Protein AF-0000000073798050 (afdb_homodimer)

Sequence (320 aa):
MDNGKLSRVCRPQRISESSKVFRCVDQAVAVLQGFNEQQRQHSQFCDVVLVADDQRVPAHRALLAVSSPYFHAMFTLGMREERQEEVELVGMSYIGLNAVVDFLYSGELPLDGGNIDYVLEAAHLLQVWCVVDFCCQYLEREVSEDNYLYLQESWLCSTVMDNGKLSRVCRPQRISESSKVFRCVDQAVAVLQGFNEQQRQHSQFCDVVLVADDQRVPAHRALLAVSSPYFHAMFTLGMREERQEEVELVGMSYIGLNAVVDFLYSGELPLDGGNIDYVLEAAHLLQVWCVVDFCCQYLEREVSEDNYLYLQESWLCSTV

InterPro domains:
  IPR000210 BTB/POZ domain [PF00651] (37-140)
  IPR000210 BTB/POZ domain [PS50097] (46-113)
  IPR000210 BTB/POZ domain [SM00225] (46-143)
  IPR011333 SKP1/BTB/POZ domain superfamily [G3DSA:3.30.710.10] (24-155)
  IPR011333 SKP1/BTB/POZ domain superfamily [SSF54695] (32-141)

Foldseek 3Di:
DPPPPPPPPPPPDPPDPDDDDDDDVCVVVVVLLCQVPVDQVVVHPFQAWEDAPNDTHTHHLVLLLVQFVQSVCQQPVPDPNVRDRYHYDPPAHPLQVVQVRVCSSHVDGDDDPVRLVRVCVSCVNRVRVVSVVVSLVVCVVVCVVPDDPPCVVNVSVVPD/DPPPPPPPPPPPDPPDPDDDDDDDVCVVVVVLLCQVPVDQVVVHPFQAWEDAPNDTHTHHLVLLLVQFVQSVCQQPVPDPNVRDRYDYDPPAHPLQVVQVRVCSSHVDGDDDPVRLVRVCVSCVNRVRVVSVVVSLVVCVVVCVVPDDPVCVVNVSVVPD

Organism: Larimichthys crocea (NCBI:txid215358)

Structure (mmCIF, N/CA/C/O backbone):
data_AF-0000000073798050-model_v1
#
loop_
_entity.id
_entity.type
_entity.pdbx_description
1 polymer 'Kelch-like protein 36'
#
loop_
_atom_site.group_PDB
_atom_site.id
_atom_site.type_symbol
_atom_site.label_atom_id
_atom_site.label_alt_id
_atom_site.label_comp_id
_atom_site.label_asym_id
_atom_site.label_entity_id
_atom_site.label_seq_id
_atom_site.pdbx_PDB_ins_code
_atom_site.Cartn_x
_atom_site.Cartn_y
_atom_site.Cartn_z
_atom_site.occupancy
_atom_site.B_iso_or_equiv
_atom_site.auth_seq_id
_atom_site.auth_comp_id
_atom_site.auth_asym_id
_atom_site.auth_atom_id
_atom_site.pdbx_PDB_model_num
ATOM 1 N N . MET A 1 1 ? -13.977 20.562 33.781 1 25.28 1 MET A N 1
ATOM 2 C CA . MET A 1 1 ? -12.641 20.125 33.406 1 25.28 1 MET A CA 1
ATOM 3 C C . MET A 1 1 ? -12.164 20.859 32.156 1 25.28 1 MET A C 1
ATOM 5 O O . MET A 1 1 ? -12.836 20.844 31.109 1 25.28 1 MET A O 1
ATOM 9 N N . ASP A 1 2 ? -11.328 21.984 32.25 1 25.77 2 ASP A N 1
ATOM 10 C CA . ASP A 1 2 ? -11.016 23.094 31.375 1 25.77 2 ASP A CA 1
ATOM 11 C C . ASP A 1 2 ? -10.312 22.625 30.109 1 25.77 2 ASP A C 1
ATOM 13 O O . ASP A 1 2 ? -9.219 22.047 30.172 1 25.77 2 ASP A O 1
ATOM 17 N N . ASN A 1 3 ? -10.977 22.016 29.234 1 30.34 3 ASN A N 1
ATOM 18 C CA . ASN A 1 3 ? -10.617 21.422 27.953 1 30.34 3 ASN A CA 1
ATOM 19 C C . ASN A 1 3 ? -9.688 22.328 27.156 1 30.34 3 ASN A C 1
ATOM 21 O O . ASN A 1 3 ? -10.062 23.422 26.766 1 30.34 3 ASN A O 1
ATOM 25 N N . GLY A 1 4 ? -8.406 22.469 27.594 1 30.31 4 GLY A N 1
ATOM 26 C CA . GLY A 1 4 ? -7.305 23.344 27.219 1 30.31 4 GLY A CA 1
ATOM 27 C C . GLY A 1 4 ? -7.242 23.609 25.719 1 30.31 4 GLY A C 1
ATOM 28 O O . GLY A 1 4 ? -7.027 22.703 24.922 1 30.31 4 GLY A O 1
ATOM 29 N N . LYS A 1 5 ? -8.016 24.5 25.234 1 33.69 5 LYS A N 1
ATOM 30 C CA . LYS A 1 5 ? -7.992 25.203 23.953 1 33.69 5 LYS A CA 1
ATOM 31 C C . LYS A 1 5 ? -6.559 25.438 23.484 1 33.69 5 LYS A C 1
ATOM 33 O O . LYS A 1 5 ? -5.766 26.062 24.188 1 33.69 5 LYS A O 1
ATOM 38 N N . LEU A 1 6 ? -5.875 24.422 22.984 1 36.44 6 LEU A N 1
ATOM 39 C CA . LEU A 1 6 ? -4.594 24.672 22.328 1 36.44 6 LEU A CA 1
ATOM 40 C C . LEU A 1 6 ? -4.586 26.031 21.641 1 36.44 6 LEU A C 1
ATOM 42 O O . LEU A 1 6 ? -5.379 26.281 20.734 1 36.44 6 LEU A O 1
ATOM 46 N N . SER A 1 7 ? -4.523 27.109 22.391 1 31.92 7 SER A N 1
ATOM 47 C CA . SER A 1 7 ? -4.426 28.531 22.047 1 31.92 7 SER A CA 1
ATOM 48 C C . SER A 1 7 ? -3.732 28.734 20.703 1 31.92 7 SER A C 1
ATOM 50 O O . SER A 1 7 ? -2.871 27.938 20.312 1 31.92 7 SER A O 1
ATOM 52 N N . ARG A 1 8 ? -4.344 29.438 19.797 1 34.5 8 ARG A N 1
ATOM 53 C CA . ARG A 1 8 ? -3.945 29.953 18.484 1 34.5 8 ARG A CA 1
ATOM 54 C C . ARG A 1 8 ? -2.535 30.531 18.547 1 34.5 8 ARG A C 1
ATOM 56 O O . ARG A 1 8 ? -2.283 31.516 19.25 1 34.5 8 ARG A O 1
ATOM 63 N N . VAL A 1 9 ? -1.517 29.734 18.844 1 38.34 9 VAL A N 1
ATOM 64 C CA . VAL A 1 9 ? -0.147 30.234 18.812 1 38.34 9 VAL A CA 1
ATOM 65 C C . VAL A 1 9 ? -0.014 31.328 17.75 1 38.34 9 VAL A C 1
ATOM 67 O O . VAL A 1 9 ? -0.5 31.156 16.625 1 38.34 9 VAL A O 1
ATOM 70 N N . CYS A 1 10 ? -0.053 32.469 18.203 1 34.72 10 CYS A N 1
ATOM 71 C CA . CYS A 1 10 ? 0.195 33.688 17.453 1 34.72 10 CYS A CA 1
ATOM 72 C C . CYS A 1 10 ? 1.297 33.5 16.406 1 34.72 10 CYS A C 1
ATOM 74 O O . CYS A 1 10 ? 2.371 33 16.734 1 34.72 10 CYS A O 1
ATOM 76 N N . ARG A 1 11 ? 1.015 33.188 15.109 1 37.91 11 ARG A N 1
ATOM 77 C CA . ARG A 1 11 ? 1.877 33.062 13.938 1 37.91 11 ARG A CA 1
ATOM 78 C C . ARG A 1 11 ? 3 34.094 13.977 1 37.91 11 ARG A C 1
ATOM 80 O O . ARG A 1 11 ? 2.744 35.312 14.047 1 37.91 11 ARG A O 1
ATOM 87 N N . PRO A 1 12 ? 4.043 33.875 14.742 1 41.47 12 PRO A N 1
ATOM 88 C CA . PRO A 1 12 ? 5.02 34.938 14.523 1 41.47 12 PRO A CA 1
ATOM 89 C C . PRO A 1 12 ? 5.078 35.375 13.07 1 41.47 12 PRO A C 1
ATOM 91 O O . PRO A 1 12 ? 4.672 34.656 12.172 1 41.47 12 PRO A O 1
ATOM 94 N N . GLN A 1 13 ? 5.52 36.656 12.867 1 44.34 13 GLN A N 1
ATOM 95 C CA . GLN A 1 13 ? 5.562 37.375 11.586 1 44.34 13 GLN A CA 1
ATOM 96 C C . GLN A 1 13 ? 6.117 36.469 10.484 1 44.34 13 GLN A C 1
ATOM 98 O O . GLN A 1 13 ? 5.496 36.312 9.43 1 44.34 13 GLN A O 1
ATOM 103 N N . ARG A 1 14 ? 7.555 36.562 9.961 1 47.72 14 ARG A N 1
ATOM 104 C CA . ARG A 1 14 ? 8.055 36.281 8.609 1 47.72 14 ARG A CA 1
ATOM 105 C C . ARG A 1 14 ? 8.609 34.875 8.484 1 47.72 14 ARG A C 1
ATOM 107 O O . ARG A 1 14 ? 9.781 34.656 8.773 1 47.72 14 ARG A O 1
ATOM 114 N N . ILE A 1 15 ? 8.102 33.781 9.086 1 53.5 15 ILE A N 1
ATOM 115 C CA . ILE A 1 15 ? 8.703 32.531 8.703 1 53.5 15 ILE A CA 1
ATOM 116 C C . ILE A 1 15 ? 8.984 32.5 7.203 1 53.5 15 ILE A C 1
ATOM 118 O O . ILE A 1 15 ? 8.133 32.906 6.402 1 53.5 15 ILE A O 1
ATOM 122 N N . SER A 1 16 ? 10.258 32.438 6.914 1 55.41 16 SER A N 1
ATOM 123 C CA . SER A 1 16 ? 10.703 32.5 5.527 1 55.41 16 SER A CA 1
ATOM 124 C C . SER A 1 16 ? 9.82 31.625 4.637 1 55.41 16 SER A C 1
ATOM 126 O O . SER A 1 16 ? 9.25 30.625 5.09 1 55.41 16 SER A O 1
ATOM 128 N N . GLU A 1 17 ? 9.164 32.188 3.633 1 63.69 17 GLU A N 1
ATOM 129 C CA . GLU A 1 17 ? 8.359 31.641 2.549 1 63.69 17 GLU A CA 1
ATOM 130 C C . GLU A 1 17 ? 9.109 30.547 1.812 1 63.69 17 GLU A C 1
ATOM 132 O O . GLU A 1 17 ? 8.68 30.094 0.746 1 63.69 17 GLU A O 1
ATOM 137 N N . SER A 1 18 ? 10.289 30.016 2.506 1 81.94 18 SER A N 1
ATOM 138 C CA . SER A 1 18 ? 11.016 29 1.759 1 81.94 18 SER A CA 1
ATOM 139 C C . SER A 1 18 ? 10.281 27.656 1.805 1 81.94 18 SER A C 1
ATOM 141 O O . SER A 1 18 ? 9.672 27.312 2.818 1 81.94 18 SER A O 1
ATOM 143 N N . SER A 1 19 ? 10.195 27.016 0.721 1 88.31 19 SER A N 1
ATOM 144 C CA . SER A 1 19 ? 9.539 25.719 0.561 1 88.31 19 SER A CA 1
ATOM 145 C C . SER A 1 19 ? 10.562 24.578 0.546 1 88.31 19 SER A C 1
ATOM 147 O O . SER A 1 19 ? 11.633 24.719 -0.05 1 88.31 19 SER A O 1
ATOM 149 N N . LYS A 1 20 ? 10.258 23.547 1.404 1 92.69 20 LYS A N 1
ATOM 150 C CA . LYS A 1 20 ? 11.094 22.344 1.451 1 92.69 20 LYS A CA 1
ATOM 151 C C . LYS A 1 20 ? 10.25 21.078 1.351 1 92.69 20 LYS A C 1
ATOM 153 O O . LYS A 1 20 ? 9.125 21.047 1.853 1 92.69 20 LYS A O 1
ATOM 158 N N . VAL A 1 21 ? 10.828 20.109 0.683 1 95.88 21 VAL A N 1
ATOM 159 C CA . VAL A 1 21 ? 10.172 18.797 0.604 1 95.88 21 VAL A CA 1
ATOM 160 C C . VAL A 1 21 ? 10.945 17.781 1.441 1 95.88 21 VAL A C 1
ATOM 162 O O . VAL A 1 21 ? 12.148 17.594 1.252 1 95.88 21 VAL A O 1
ATOM 165 N N . PHE A 1 22 ? 10.25 17.188 2.387 1 94.38 22 PHE A N 1
ATOM 166 C CA . PHE A 1 22 ? 10.812 16.141 3.223 1 94.38 22 PHE A CA 1
ATOM 167 C C . PHE A 1 22 ? 10.336 14.766 2.754 1 94.38 22 PHE A C 1
ATOM 169 O O . PHE A 1 22 ? 9.25 14.641 2.195 1 94.38 22 PHE A O 1
ATOM 176 N N . ARG A 1 23 ? 11.234 13.789 2.922 1 94.81 23 ARG A N 1
ATOM 177 C CA . ARG A 1 23 ? 10.906 12.438 2.463 1 94.81 23 ARG A CA 1
ATOM 178 C C . ARG A 1 23 ? 11.109 11.414 3.574 1 94.81 23 ARG A C 1
ATOM 180 O O . ARG A 1 23 ? 12.117 11.453 4.281 1 94.81 23 ARG A O 1
ATOM 187 N N . CYS A 1 24 ? 10.18 10.633 3.709 1 92.31 24 CYS A N 1
ATOM 188 C CA . CYS A 1 24 ? 10.32 9.438 4.539 1 92.31 24 CYS A CA 1
ATOM 189 C C . CYS A 1 24 ? 10.617 8.219 3.684 1 92.31 24 CYS A C 1
ATOM 191 O O . CYS A 1 24 ? 9.711 7.605 3.119 1 92.31 24 CYS A O 1
ATOM 193 N N . VAL A 1 25 ? 11.836 7.789 3.549 1 88.81 25 VAL A N 1
ATOM 194 C CA . VAL A 1 25 ? 12.359 6.855 2.559 1 88.81 25 VAL A CA 1
ATOM 195 C C . VAL A 1 25 ? 11.719 5.484 2.752 1 88.81 25 VAL A C 1
ATOM 197 O O . VAL A 1 25 ? 11.492 4.754 1.782 1 88.81 25 VAL A O 1
ATOM 200 N N . ASP A 1 26 ? 11.367 5.148 3.938 1 93.06 26 ASP A N 1
ATOM 201 C CA . ASP A 1 26 ? 10.883 3.795 4.195 1 93.06 26 ASP A CA 1
ATOM 202 C C . ASP A 1 26 ? 9.359 3.752 4.223 1 93.06 26 ASP A C 1
ATOM 204 O O . ASP A 1 26 ? 8.766 2.73 4.578 1 93.06 26 ASP A O 1
ATOM 208 N N . GLN A 1 27 ? 8.75 4.781 3.77 1 95.12 27 GLN A N 1
ATOM 209 C CA . GLN A 1 27 ? 7.297 4.871 3.875 1 95.12 27 GLN A CA 1
ATOM 210 C C . GLN A 1 27 ? 6.617 3.77 3.066 1 95.12 27 GLN A C 1
ATOM 212 O O . GLN A 1 27 ? 5.75 3.061 3.58 1 95.12 27 GLN A O 1
ATOM 217 N N . ALA A 1 28 ? 7.023 3.629 1.819 1 96.81 28 ALA A N 1
ATOM 218 C CA . ALA A 1 28 ? 6.391 2.648 0.941 1 96.81 28 ALA A CA 1
ATOM 219 C C . ALA A 1 28 ? 6.562 1.233 1.481 1 96.81 28 ALA A C 1
ATOM 221 O O . ALA A 1 28 ? 5.609 0.45 1.508 1 96.81 28 ALA A O 1
ATOM 222 N N . VAL A 1 29 ? 7.715 0.967 1.873 1 96.69 29 VAL A N 1
ATOM 223 C CA . VAL A 1 29 ? 8.023 -0.358 2.402 1 96.69 29 VAL A CA 1
ATOM 224 C C . VAL A 1 29 ? 7.199 -0.612 3.666 1 96.69 29 VAL A C 1
ATOM 226 O O . VAL A 1 29 ? 6.633 -1.694 3.838 1 96.69 29 VAL A O 1
ATOM 229 N N . ALA A 1 30 ? 7.176 0.391 4.531 1 96.44 30 ALA A N 1
ATOM 230 C CA . ALA A 1 30 ? 6.422 0.261 5.773 1 96.44 30 ALA A CA 1
ATOM 231 C C . ALA A 1 30 ? 4.945 0.004 5.5 1 96.44 30 ALA A C 1
ATOM 233 O O . ALA A 1 30 ? 4.316 -0.817 6.168 1 96.44 30 ALA A O 1
ATOM 234 N N . VAL A 1 31 ? 4.445 0.686 4.57 1 97.56 31 VAL A N 1
ATOM 235 C CA . VAL A 1 31 ? 3.033 0.54 4.227 1 97.56 31 VAL A CA 1
ATOM 236 C C . VAL A 1 31 ? 2.773 -0.869 3.697 1 97.56 31 VAL A C 1
ATOM 238 O O . VAL A 1 31 ? 1.85 -1.549 4.152 1 97.56 31 VAL A O 1
ATOM 241 N N . LEU A 1 32 ? 3.561 -1.294 2.789 1 98.06 32 LEU A N 1
ATOM 242 C CA . LEU A 1 32 ? 3.377 -2.619 2.209 1 98.06 32 LEU A CA 1
ATOM 243 C C . LEU A 1 32 ? 3.502 -3.701 3.275 1 98.06 32 LEU A C 1
ATOM 245 O O . LEU A 1 32 ? 2.693 -4.633 3.318 1 98.06 32 LEU A O 1
ATOM 249 N N . GLN A 1 33 ? 4.465 -3.561 4.086 1 97.19 33 GLN A N 1
ATOM 250 C CA . GLN A 1 33 ? 4.652 -4.504 5.184 1 97.19 33 GLN A CA 1
ATOM 251 C C . GLN A 1 33 ? 3.438 -4.527 6.105 1 97.19 33 GLN A C 1
ATOM 253 O O . GLN 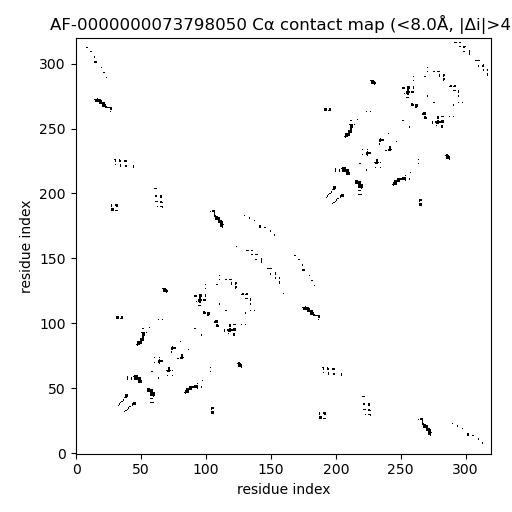A 1 33 ? 3.047 -5.59 6.598 1 97.19 33 GLN A O 1
ATOM 258 N N . GLY A 1 34 ? 2.932 -3.428 6.34 1 97.5 34 GLY A N 1
ATOM 259 C CA . GLY A 1 34 ? 1.73 -3.35 7.156 1 97.5 34 GLY A CA 1
ATOM 260 C C . GLY A 1 34 ? 0.543 -4.066 6.539 1 97.5 34 GLY A C 1
ATOM 261 O O . GLY A 1 34 ? -0.177 -4.789 7.23 1 97.5 34 GLY A O 1
ATOM 262 N N . PHE A 1 35 ? 0.342 -3.834 5.309 1 98 35 PHE A N 1
ATOM 263 C CA . PHE A 1 35 ? -0.738 -4.523 4.613 1 98 35 PHE A CA 1
ATOM 264 C C . PHE A 1 35 ? -0.622 -6.031 4.797 1 98 35 PHE A C 1
ATOM 266 O O . PHE A 1 35 ? -1.627 -6.719 5 1 98 35 PHE A O 1
ATOM 273 N N . ASN A 1 36 ? 0.562 -6.496 4.734 1 97.69 36 ASN A N 1
ATOM 274 C CA . ASN A 1 36 ? 0.79 -7.938 4.805 1 97.69 36 ASN A CA 1
ATOM 275 C C . ASN A 1 36 ? 0.723 -8.445 6.238 1 97.69 36 ASN A C 1
ATOM 277 O O . ASN A 1 36 ? -0.136 -9.266 6.57 1 97.69 36 ASN A O 1
ATOM 281 N N . GLU A 1 37 ? 1.505 -7.918 7.078 1 96.69 37 GLU A N 1
ATOM 282 C CA . GLU A 1 37 ? 1.721 -8.453 8.422 1 96.69 37 GLU A CA 1
ATOM 283 C C . GLU A 1 37 ? 0.604 -8.031 9.367 1 96.69 37 GLU A C 1
ATOM 285 O O . GLU A 1 37 ? 0.142 -8.828 10.188 1 96.69 37 GLU A O 1
ATOM 290 N N . GLN A 1 38 ? 0.157 -6.875 9.227 1 93.75 38 GLN A N 1
ATOM 291 C CA . GLN A 1 38 ? -0.802 -6.344 10.188 1 93.75 38 GLN A CA 1
ATOM 292 C C . GLN A 1 38 ? -2.236 -6.605 9.742 1 93.75 38 GLN A C 1
ATOM 294 O O . GLN A 1 38 ? -3.141 -6.727 10.57 1 93.75 38 GLN A O 1
ATOM 299 N N . GLN A 1 39 ? -2.4 -6.727 8.484 1 94.94 39 GLN A N 1
ATOM 300 C CA . GLN A 1 39 ? -3.783 -6.809 8.023 1 94.94 39 GLN A CA 1
ATOM 301 C C . GLN A 1 39 ? -4.062 -8.148 7.355 1 94.94 39 GLN A C 1
ATOM 303 O O . GLN A 1 39 ? -4.773 -8.992 7.914 1 94.94 39 GLN A O 1
ATOM 308 N N . ARG A 1 40 ? -3.363 -8.492 6.297 1 96.75 40 ARG A N 1
ATOM 309 C CA . ARG A 1 40 ? -3.691 -9.68 5.512 1 96.75 40 ARG A CA 1
ATOM 310 C C . ARG A 1 40 ? -3.562 -10.945 6.352 1 96.75 40 ARG A C 1
ATOM 312 O O . ARG A 1 40 ? -4.441 -11.805 6.32 1 96.75 40 ARG A O 1
ATOM 319 N N . GLN A 1 41 ? -2.506 -11.039 7.082 1 93.81 41 GLN A N 1
ATOM 320 C CA . GLN A 1 41 ? -2.252 -12.234 7.887 1 93.81 41 GLN A CA 1
ATOM 321 C C . GLN A 1 41 ? -3.32 -12.406 8.961 1 93.81 41 GLN A C 1
ATOM 323 O O . GLN A 1 41 ? -3.496 -13.5 9.5 1 93.81 41 GLN A O 1
ATOM 328 N N . HIS A 1 42 ? -4.062 -11.32 9.258 1 92.19 42 HIS A N 1
ATOM 329 C CA . HIS A 1 42 ? -5.117 -11.367 10.266 1 92.19 42 HIS A CA 1
ATOM 330 C C . HIS A 1 42 ? -6.488 -11.133 9.648 1 92.19 42 HIS A C 1
ATOM 332 O O . HIS A 1 42 ? -7.465 -10.898 10.359 1 92.19 42 HIS A O 1
ATOM 338 N N . SER A 1 43 ? -6.52 -11.156 8.375 1 90.19 43 SER A N 1
ATOM 339 C CA . SER A 1 43 ? -7.734 -10.969 7.59 1 90.19 43 SER A CA 1
ATOM 340 C C . SER A 1 43 ? -8.438 -9.664 7.969 1 90.19 43 SER A C 1
ATOM 342 O O . SER A 1 43 ? -9.664 -9.594 7.977 1 90.19 43 SER A O 1
ATOM 344 N N . GLN A 1 44 ? -7.641 -8.727 8.359 1 91.25 44 GLN A N 1
ATOM 345 C CA . GLN A 1 44 ? -8.203 -7.422 8.672 1 91.25 44 GLN A CA 1
ATOM 346 C C . GLN A 1 44 ? -8.297 -6.547 7.426 1 91.25 44 GLN A C 1
ATOM 348 O O . GLN A 1 44 ? -7.367 -6.504 6.621 1 91.25 44 GLN A O 1
ATOM 353 N N . PHE A 1 45 ? -9.398 -5.973 7.176 1 92.75 45 PHE A N 1
ATOM 354 C CA . PHE A 1 45 ? -9.688 -5.047 6.086 1 92.75 45 PHE A CA 1
ATOM 355 C C . PHE A 1 45 ? -9.68 -5.77 4.742 1 92.75 45 PHE A C 1
ATOM 357 O O . PHE A 1 45 ? -9.789 -5.141 3.691 1 92.75 45 PHE A O 1
ATOM 364 N N . CYS A 1 46 ? -9.406 -7.062 4.734 1 95 46 CYS A N 1
ATOM 365 C CA . CYS A 1 46 ? -9.508 -7.801 3.48 1 95 46 CYS A CA 1
ATOM 366 C C . CYS A 1 46 ? -10.93 -7.785 2.951 1 95 46 CYS A C 1
ATOM 368 O O . CYS A 1 46 ? -11.883 -8.023 3.701 1 95 46 CYS A O 1
ATOM 370 N N . ASP A 1 47 ? -11.062 -7.551 1.696 1 94.5 47 ASP A N 1
ATOM 371 C CA . ASP A 1 47 ? -12.406 -7.414 1.141 1 94.5 47 ASP A CA 1
ATOM 372 C C . ASP A 1 47 ? -12.625 -8.398 -0.006 1 94.5 47 ASP A C 1
ATOM 374 O O . ASP A 1 47 ? -13.633 -8.312 -0.715 1 94.5 47 ASP A O 1
ATOM 378 N N . VAL A 1 48 ? -11.75 -9.305 -0.191 1 95.94 48 VAL A N 1
ATOM 379 C CA . VAL A 1 48 ? -11.922 -10.359 -1.185 1 95.94 48 VAL A CA 1
ATOM 380 C C . VAL A 1 48 ? -11.188 -11.625 -0.735 1 95.94 48 VAL A C 1
ATOM 382 O O . VAL A 1 48 ? -10.172 -11.539 -0.036 1 95.94 48 VAL A O 1
ATOM 385 N N . VAL A 1 49 ? -11.719 -12.68 -1.094 1 97.31 49 VAL A N 1
ATOM 386 C CA . VAL A 1 49 ? -11.078 -13.977 -0.905 1 97.31 49 VAL A CA 1
ATOM 387 C C . VAL A 1 49 ? -10.922 -14.68 -2.252 1 97.31 49 VAL A C 1
ATOM 389 O O . VAL A 1 49 ? -11.914 -14.922 -2.947 1 97.31 49 VAL A O 1
ATOM 392 N N . LEU A 1 50 ? -9.727 -14.961 -2.635 1 97.31 50 LEU A N 1
ATOM 393 C CA . LEU A 1 50 ? -9.469 -15.734 -3.842 1 97.31 50 LEU A CA 1
ATOM 394 C C . LEU A 1 50 ? -9.461 -17.234 -3.535 1 97.31 50 LEU A C 1
ATOM 396 O O . LEU A 1 50 ? -8.906 -17.656 -2.518 1 97.31 50 LEU A O 1
ATOM 400 N N . VAL A 1 51 ? -10.086 -17.953 -4.395 1 97.75 51 VAL A N 1
ATOM 401 C CA . VAL A 1 51 ? -10.188 -19.391 -4.152 1 97.75 51 VAL A CA 1
ATOM 402 C C . VAL A 1 51 ? -9.523 -20.156 -5.293 1 97.75 51 VAL A C 1
ATOM 404 O O . VAL A 1 51 ? -9.82 -19.906 -6.465 1 97.75 51 VAL A O 1
ATOM 407 N N . ALA A 1 52 ? -8.594 -20.984 -4.973 1 97 52 ALA A N 1
ATOM 408 C CA . ALA A 1 52 ? -7.93 -21.906 -5.898 1 97 52 ALA A CA 1
ATOM 409 C C . ALA A 1 52 ? -7.688 -23.266 -5.246 1 97 52 ALA A C 1
ATOM 411 O O . ALA A 1 52 ? -7.227 -23.344 -4.105 1 97 52 ALA A O 1
ATOM 412 N N . ASP A 1 53 ? -7.941 -24.375 -5.914 1 96.06 53 ASP A N 1
ATOM 413 C CA . ASP A 1 53 ? -7.781 -25.734 -5.379 1 96.06 53 ASP A CA 1
ATOM 414 C C . ASP A 1 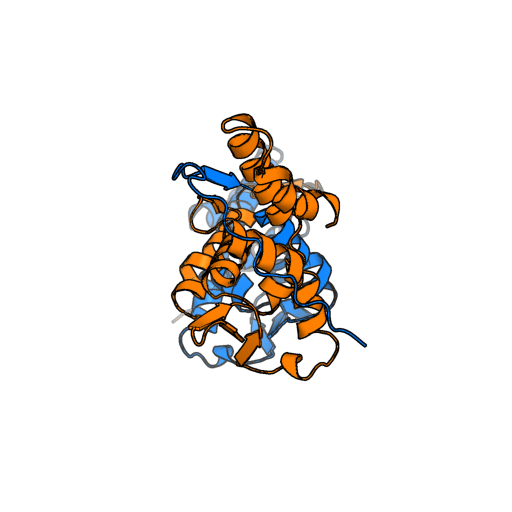53 ? -8.477 -25.875 -4.027 1 96.06 53 ASP A C 1
ATOM 416 O O . ASP A 1 53 ? -7.879 -26.359 -3.064 1 96.06 53 ASP A O 1
ATOM 420 N N . ASP A 1 54 ? -9.695 -25.25 -3.867 1 94.88 54 ASP A N 1
ATOM 421 C CA . ASP A 1 54 ? -10.531 -25.312 -2.672 1 94.88 54 ASP A CA 1
ATOM 422 C C . ASP A 1 54 ? -9.836 -24.656 -1.479 1 94.88 54 ASP A C 1
ATOM 424 O O . ASP A 1 54 ? -10.164 -24.953 -0.327 1 94.88 54 ASP A O 1
ATOM 428 N N . GLN A 1 55 ? -8.828 -23.891 -1.782 1 97.12 55 GLN A N 1
ATOM 429 C CA . GLN A 1 55 ? -8.148 -23.125 -0.733 1 97.12 55 GLN A CA 1
ATOM 430 C C . GLN A 1 55 ? -8.414 -21.641 -0.873 1 97.12 55 GLN A C 1
ATOM 432 O O . GLN A 1 55 ? -8.594 -21.141 -1.983 1 97.12 55 GLN A O 1
ATOM 437 N N . ARG A 1 56 ? -8.391 -21 0.326 1 96.62 56 ARG A N 1
ATOM 438 C CA . ARG A 1 56 ? -8.797 -19.594 0.389 1 96.62 56 ARG A CA 1
ATOM 439 C C . ARG A 1 56 ? -7.609 -18.688 0.661 1 96.62 56 ARG A C 1
ATOM 441 O O . ARG A 1 56 ? -6.777 -18.984 1.523 1 96.62 56 ARG A O 1
ATOM 448 N N . VAL A 1 57 ? -7.539 -17.594 -0.132 1 97.44 57 VAL A N 1
ATOM 449 C CA . VAL A 1 57 ? -6.469 -16.609 -0.008 1 97.44 57 VAL A CA 1
ATOM 450 C C . VAL A 1 57 ? -7.07 -15.219 0.171 1 97.44 57 VAL A C 1
ATOM 452 O O . VAL A 1 57 ? -7.438 -14.562 -0.807 1 97.44 57 VAL A O 1
ATOM 455 N N . PRO A 1 58 ? -7.133 -14.773 1.425 1 97.56 58 PRO A N 1
ATOM 456 C CA . PRO A 1 58 ? -7.641 -13.414 1.649 1 97.56 58 PRO A CA 1
ATOM 457 C C . PRO A 1 58 ? -6.703 -12.336 1.109 1 97.56 58 PRO A C 1
ATOM 459 O O . PRO A 1 58 ? -5.48 -12.5 1.141 1 97.56 58 PRO A O 1
ATOM 462 N N . ALA A 1 59 ? -7.309 -11.266 0.614 1 97.94 59 ALA A N 1
ATOM 463 C CA . ALA A 1 59 ? -6.504 -10.188 0.045 1 97.94 59 ALA A CA 1
ATOM 464 C C . ALA A 1 59 ? -7.285 -8.875 0.018 1 97.94 59 ALA A C 1
ATOM 466 O O . ALA A 1 59 ? -8.453 -8.836 0.412 1 97.94 59 ALA A O 1
ATOM 467 N N . HIS A 1 60 ? -6.652 -7.801 -0.277 1 97.5 60 HIS A N 1
ATOM 468 C CA . HIS A 1 60 ? -7.258 -6.492 -0.511 1 97.5 60 HIS A CA 1
ATOM 469 C C . HIS A 1 60 ? -7.461 -6.238 -2 1 97.5 60 HIS A C 1
ATOM 471 O O . HIS A 1 60 ? -6.5 -6.27 -2.775 1 97.5 60 HIS A O 1
ATOM 477 N N . ARG A 1 61 ? -8.664 -5.949 -2.424 1 96.12 61 ARG A N 1
ATOM 478 C CA . ARG A 1 61 ? -8.961 -5.695 -3.832 1 96.12 61 ARG A CA 1
ATOM 479 C C . ARG A 1 61 ? -8.094 -4.562 -4.375 1 96.12 61 ARG A C 1
ATOM 481 O O . ARG A 1 61 ? -7.543 -4.668 -5.473 1 96.12 61 ARG A O 1
ATOM 488 N N . ALA A 1 62 ? -8.008 -3.48 -3.592 1 96.88 62 ALA A N 1
ATOM 489 C CA . ALA A 1 62 ? -7.262 -2.301 -4.023 1 96.88 62 ALA A CA 1
ATOM 490 C C . ALA A 1 62 ? -5.797 -2.645 -4.297 1 96.88 62 ALA A C 1
ATOM 492 O O . ALA A 1 62 ? -5.242 -2.248 -5.32 1 96.88 62 ALA A O 1
ATOM 493 N N . LEU A 1 63 ? -5.152 -3.371 -3.371 1 98.06 63 LEU A N 1
ATOM 494 C CA . LEU A 1 63 ? -3.75 -3.742 -3.533 1 98.06 63 LEU A CA 1
ATOM 495 C C . LEU A 1 63 ? -3.566 -4.66 -4.738 1 98.06 63 LEU A C 1
ATOM 497 O O . LEU A 1 63 ? -2.648 -4.465 -5.539 1 98.06 63 LEU A O 1
ATOM 501 N N . LEU A 1 64 ? -4.457 -5.633 -4.891 1 97.56 64 LEU A N 1
ATOM 502 C CA . LEU A 1 64 ? -4.395 -6.539 -6.035 1 97.56 64 LEU A CA 1
ATOM 503 C C . LEU A 1 64 ? -4.555 -5.773 -7.344 1 97.56 64 LEU A C 1
ATOM 505 O O . LEU A 1 64 ? -3.801 -5.996 -8.297 1 97.56 64 LEU A O 1
ATOM 509 N N . ALA A 1 65 ? -5.516 -4.844 -7.379 1 96.44 65 ALA A N 1
ATOM 510 C CA . ALA A 1 65 ? -5.836 -4.09 -8.586 1 96.44 65 ALA A CA 1
ATOM 511 C C . ALA A 1 65 ? -4.668 -3.201 -9.008 1 96.44 65 ALA A C 1
ATOM 513 O O . ALA A 1 65 ? -4.418 -3.014 -10.195 1 96.44 65 ALA A O 1
ATOM 514 N N . VAL A 1 66 ? -3.924 -2.684 -8.07 1 96.69 66 VAL A N 1
ATOM 515 C CA . VAL A 1 66 ? -2.795 -1.815 -8.383 1 96.69 66 VAL A CA 1
ATOM 516 C C . VAL A 1 66 ? -1.622 -2.654 -8.883 1 96.69 66 VAL A C 1
ATOM 518 O O . VAL A 1 66 ? -0.839 -2.201 -9.727 1 96.69 66 VAL A O 1
ATOM 521 N N . SER A 1 67 ? -1.542 -3.848 -8.461 1 96.88 67 SER A N 1
ATOM 522 C CA . SER A 1 67 ? -0.323 -4.633 -8.633 1 96.88 67 SER A CA 1
ATOM 523 C C . SER A 1 67 ? -0.44 -5.582 -9.82 1 96.88 67 SER A C 1
ATOM 525 O O . SER A 1 67 ? 0.564 -6.117 -10.289 1 96.88 67 SER A O 1
ATOM 527 N N . SER A 1 68 ? -1.618 -5.82 -10.336 1 96.62 68 SER A N 1
ATOM 528 C CA . SER A 1 68 ? -1.878 -6.781 -11.406 1 96.62 68 SER A CA 1
ATOM 529 C C . SER A 1 68 ? -2.955 -6.27 -12.359 1 96.62 68 SER A C 1
ATOM 531 O O . SER A 1 68 ? -4.105 -6.074 -11.953 1 96.62 68 SER A O 1
ATOM 533 N N . PRO A 1 69 ? -2.652 -6.098 -13.641 1 94.75 69 PRO A N 1
ATOM 534 C CA . PRO A 1 69 ? -3.674 -5.715 -14.625 1 94.75 69 PRO A CA 1
ATOM 535 C C . PRO A 1 69 ? -4.844 -6.695 -14.664 1 94.75 69 PRO A C 1
ATOM 537 O O . PRO A 1 69 ? -5.984 -6.289 -14.906 1 94.75 69 PRO A O 1
ATOM 540 N N . TYR A 1 70 ? -4.559 -7.934 -14.477 1 94.44 70 TYR A N 1
ATOM 541 C CA . TYR A 1 70 ? -5.609 -8.945 -14.422 1 94.44 70 TYR A CA 1
ATOM 542 C C . TYR A 1 70 ? -6.609 -8.641 -13.312 1 94.44 70 TYR A C 1
ATOM 544 O O . TYR A 1 70 ? -7.812 -8.547 -13.57 1 94.44 70 TYR A O 1
ATOM 552 N N . PHE A 1 71 ? -6.148 -8.414 -12.141 1 95.62 71 PHE A N 1
ATOM 553 C CA . PHE A 1 71 ? -7.02 -8.117 -11.016 1 95.62 71 PHE A CA 1
ATOM 554 C C . PHE A 1 71 ? -7.668 -6.746 -11.172 1 95.62 71 PHE A C 1
ATOM 556 O O . PHE A 1 71 ? -8.812 -6.543 -10.758 1 95.62 71 PHE A O 1
ATOM 563 N N . HIS A 1 72 ? -6.902 -5.828 -11.75 1 95.25 72 HIS A N 1
ATOM 564 C CA . HIS A 1 72 ? -7.492 -4.523 -12.016 1 95.25 72 HIS A CA 1
ATOM 565 C C . HIS A 1 72 ? -8.742 -4.648 -12.875 1 95.25 72 HIS A C 1
ATOM 567 O O . HIS A 1 72 ? -9.789 -4.086 -12.547 1 95.25 72 HIS A O 1
ATOM 573 N N . ALA A 1 73 ? -8.625 -5.355 -13.945 1 92.69 73 ALA A N 1
ATOM 574 C CA . ALA A 1 73 ? -9.758 -5.574 -14.844 1 92.69 73 ALA A CA 1
ATOM 575 C C . ALA A 1 73 ? -10.875 -6.328 -14.125 1 92.69 73 ALA A C 1
ATOM 577 O O . ALA A 1 73 ? -12.055 -5.969 -14.258 1 92.69 73 ALA A O 1
ATOM 578 N N . MET A 1 74 ? -10.555 -7.242 -13.398 1 91.81 74 MET A N 1
ATOM 579 C CA . MET A 1 74 ? -11.516 -8.102 -12.703 1 91.81 74 MET A CA 1
ATOM 580 C C . MET A 1 74 ? -12.367 -7.285 -11.734 1 91.81 74 MET A C 1
ATOM 582 O O . MET A 1 74 ? -13.57 -7.52 -11.609 1 91.81 74 MET A O 1
ATOM 586 N N . PHE A 1 75 ? -11.758 -6.305 -11.078 1 93.12 75 PHE A N 1
ATOM 587 C CA . PHE A 1 75 ? -12.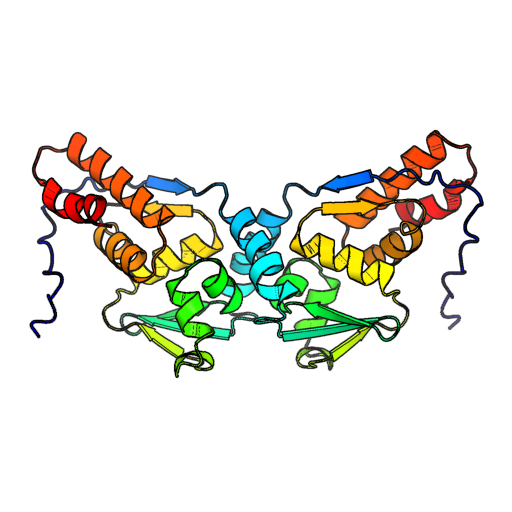445 -5.633 -9.977 1 93.12 75 PHE A CA 1
ATOM 588 C C . PHE A 1 75 ? -13.008 -4.293 -10.438 1 93.12 75 PHE A C 1
ATOM 590 O O . PHE A 1 75 ? -13.68 -3.605 -9.664 1 93.12 75 PHE A O 1
ATOM 597 N N . THR A 1 76 ? -12.734 -3.803 -11.586 1 88.75 76 THR A N 1
ATOM 598 C CA . THR A 1 76 ? -13.227 -2.496 -12.016 1 88.75 76 THR A CA 1
ATOM 599 C C . THR A 1 76 ? -14.219 -2.641 -13.164 1 88.75 76 THR A C 1
ATOM 601 O O . THR A 1 76 ? -15.055 -1.763 -13.383 1 88.75 76 THR A O 1
ATOM 604 N N . LEU A 1 77 ? -14.164 -3.492 -14.109 1 79.31 77 LEU A N 1
ATOM 605 C CA . LEU A 1 77 ? -14.93 -3.584 -15.344 1 79.31 77 LEU A CA 1
ATOM 606 C C . LEU A 1 77 ? -16.344 -4.09 -15.086 1 79.31 77 LEU A C 1
ATOM 608 O O . LEU A 1 77 ? -17.062 -4.438 -16.016 1 79.31 77 LEU A O 1
ATOM 612 N N . GLY A 1 78 ? -16.859 -3.846 -13.938 1 70.88 78 GLY A N 1
ATOM 613 C CA . GLY A 1 78 ? -18.266 -4.184 -13.711 1 70.88 78 GLY A CA 1
ATOM 614 C C . GLY A 1 78 ? -18.547 -5.664 -13.883 1 70.88 78 GLY A C 1
ATOM 615 O O . GLY A 1 78 ? -19.688 -6.043 -14.195 1 70.88 78 GLY A O 1
ATOM 616 N N . MET A 1 79 ? -17.672 -6.383 -13.727 1 68.94 79 MET A N 1
ATOM 617 C CA . MET A 1 79 ? -17.844 -7.828 -13.852 1 68.94 79 MET A CA 1
ATOM 618 C C . MET A 1 79 ? -18.453 -8.406 -12.578 1 68.94 79 MET A C 1
ATOM 620 O O . MET A 1 79 ? -18.531 -7.727 -11.555 1 68.94 79 MET A O 1
ATOM 624 N N . ARG A 1 80 ? -19.016 -9.617 -12.75 1 67.12 80 ARG A N 1
ATOM 625 C CA . ARG A 1 80 ? -19.641 -10.32 -11.641 1 67.12 80 ARG A CA 1
ATOM 626 C C . ARG A 1 80 ? -18.75 -10.305 -10.406 1 67.12 80 ARG A C 1
ATOM 628 O O . ARG A 1 80 ? -19.234 -10.188 -9.281 1 67.12 80 ARG A O 1
ATOM 635 N N . GLU A 1 81 ? -17.391 -10.242 -10.695 1 72.44 81 GLU A N 1
ATOM 636 C CA . GLU A 1 81 ? -16.422 -10.461 -9.625 1 72.44 81 GLU A CA 1
ATOM 637 C C . GLU A 1 81 ? -16.141 -9.164 -8.859 1 72.44 81 GLU A C 1
ATOM 639 O O . GLU A 1 81 ? -15.57 -9.195 -7.773 1 72.44 81 GLU A O 1
ATOM 644 N N . GLU A 1 82 ? -16.734 -8.117 -9.336 1 71.75 82 GLU A N 1
ATOM 645 C CA . GLU A 1 82 ? -16.406 -6.805 -8.789 1 71.75 82 GLU A CA 1
ATOM 646 C C . GLU A 1 82 ? -16.781 -6.707 -7.316 1 71.75 82 GLU A C 1
ATOM 648 O O . GLU A 1 82 ? -16.031 -6.145 -6.512 1 71.75 82 GLU A O 1
ATOM 653 N N . ARG A 1 83 ? -17.828 -7.398 -7.012 1 79.81 83 ARG A N 1
ATOM 654 C CA . ARG A 1 83 ? -18.281 -7.207 -5.637 1 79.81 83 ARG A CA 1
ATOM 655 C C . ARG A 1 83 ? -18.406 -8.547 -4.91 1 79.81 83 ARG A C 1
ATOM 657 O O . ARG A 1 83 ? -18.859 -8.594 -3.764 1 79.81 83 ARG A O 1
ATOM 664 N N . GLN A 1 84 ? -17.938 -9.508 -5.602 1 86.5 84 GLN A N 1
ATOM 665 C CA . GLN A 1 84 ? -18.047 -10.828 -4.988 1 86.5 84 GLN A CA 1
ATOM 666 C C . GLN A 1 84 ? -17.016 -11 -3.875 1 86.5 84 GLN A C 1
ATOM 668 O O . GLN A 1 84 ? -15.844 -10.656 -4.043 1 86.5 84 GLN A O 1
ATOM 673 N N . GLU A 1 85 ? -17.469 -11.523 -2.832 1 90.19 85 GLU A N 1
ATOM 674 C CA . GLU A 1 85 ? -16.594 -11.711 -1.681 1 90.19 85 GLU A CA 1
ATOM 675 C C . GLU A 1 85 ? -15.578 -12.82 -1.936 1 90.19 85 GLU A C 1
ATOM 677 O O . GLU A 1 85 ? -14.414 -12.711 -1.527 1 90.19 85 GLU A O 1
ATOM 682 N N . GLU A 1 86 ? -16.109 -13.859 -2.594 1 94.31 86 GLU A N 1
ATOM 683 C CA . GLU A 1 86 ? -15.227 -14.969 -2.955 1 94.31 86 GLU A CA 1
ATOM 684 C C . GLU A 1 86 ? -15.117 -15.109 -4.469 1 94.31 86 GLU A C 1
ATOM 686 O O . GLU A 1 86 ? -16.125 -15.203 -5.164 1 94.31 86 GLU A O 1
ATOM 691 N N . VAL A 1 87 ? -13.961 -15.125 -4.945 1 94.69 87 VAL A N 1
ATOM 692 C CA . VAL A 1 87 ? -13.711 -15.25 -6.379 1 94.69 87 VAL A CA 1
ATOM 693 C C . VAL A 1 87 ? -12.906 -16.516 -6.656 1 94.69 87 VAL A C 1
ATOM 695 O O . VAL A 1 87 ? -11.781 -16.672 -6.168 1 94.69 87 VAL A O 1
ATOM 698 N N . GLU A 1 88 ? -13.445 -17.344 -7.406 1 95.06 88 GLU A N 1
ATOM 699 C CA . GLU A 1 88 ? -12.758 -18.578 -7.766 1 95.06 88 GLU A CA 1
ATOM 700 C C . GLU A 1 88 ? -11.938 -18.406 -9.039 1 95.06 88 GLU A C 1
ATOM 702 O O . GLU A 1 88 ? -12.445 -17.938 -10.055 1 95.06 88 GLU A O 1
ATOM 707 N N . LEU A 1 89 ? -10.734 -18.719 -8.93 1 95.25 89 LEU A N 1
ATOM 708 C CA . LEU A 1 89 ? -9.859 -18.734 -10.094 1 95.25 89 LEU A CA 1
ATOM 709 C C . LEU A 1 89 ? -9.703 -20.156 -10.633 1 95.25 89 LEU A C 1
ATOM 711 O O . LEU A 1 89 ? -8.789 -20.875 -10.219 1 95.25 89 LEU A O 1
ATOM 715 N N . VAL A 1 90 ? -10.5 -20.453 -11.516 1 93.56 90 VAL A N 1
ATOM 716 C CA . VAL A 1 90 ? -10.586 -21.812 -12.047 1 93.56 90 VAL A CA 1
ATOM 717 C C . VAL A 1 90 ? -9.312 -22.156 -12.812 1 93.56 90 VAL A C 1
ATOM 719 O O . VAL A 1 90 ? -8.859 -21.375 -13.656 1 93.56 90 VAL A O 1
ATOM 722 N N . GLY A 1 91 ? -8.758 -23.281 -12.562 1 91.88 91 GLY A N 1
ATOM 723 C CA . GLY A 1 91 ? -7.582 -23.734 -13.289 1 91.88 91 GLY A CA 1
ATOM 724 C C . GLY A 1 91 ? -6.277 -23.281 -12.672 1 91.88 91 GLY A C 1
ATOM 725 O O . GLY A 1 91 ? -5.199 -23.656 -13.125 1 91.88 91 GLY A O 1
ATOM 726 N N . MET A 1 92 ? -6.379 -22.453 -11.688 1 94.38 92 MET A N 1
ATOM 727 C CA . MET A 1 92 ? -5.168 -21.984 -11.016 1 94.38 92 MET A CA 1
ATOM 728 C C . MET A 1 92 ? -4.871 -22.812 -9.773 1 94.38 92 MET A C 1
ATOM 730 O O . MET A 1 92 ? -5.785 -23.172 -9.031 1 94.38 92 MET A O 1
ATOM 734 N N . SER A 1 93 ? -3.57 -23.125 -9.664 1 96.62 93 SER A N 1
ATOM 735 C CA . SER A 1 93 ? -3.168 -23.859 -8.469 1 96.62 93 SER A CA 1
ATOM 736 C C . SER A 1 93 ? -3.076 -22.953 -7.254 1 96.62 93 SER A C 1
ATOM 738 O O . SER A 1 93 ? -2.732 -21.781 -7.383 1 96.62 93 SER A O 1
ATOM 740 N N . TYR A 1 94 ? -3.32 -23.531 -6.059 1 97.88 94 TYR A N 1
ATOM 741 C CA . TYR A 1 94 ? -3.148 -22.781 -4.816 1 97.88 94 TYR A CA 1
ATOM 742 C C . TYR A 1 94 ? -1.689 -22.391 -4.613 1 97.88 94 TYR A C 1
ATOM 744 O O . TYR A 1 94 ? -1.393 -21.281 -4.191 1 97.88 94 TYR A O 1
ATOM 752 N N . ILE A 1 95 ? -0.82 -23.297 -4.91 1 97.44 95 ILE A N 1
ATOM 753 C CA . ILE A 1 95 ? 0.609 -23.062 -4.719 1 97.44 95 ILE A CA 1
ATOM 754 C C . ILE A 1 95 ? 1.051 -21.859 -5.535 1 97.44 95 ILE A C 1
ATOM 756 O O . ILE A 1 95 ? 1.719 -20.953 -5.016 1 97.44 95 ILE A O 1
ATOM 760 N N . GLY A 1 96 ? 0.648 -21.828 -6.785 1 97.69 96 GLY A N 1
ATOM 761 C CA . GLY A 1 96 ? 0.993 -20.719 -7.66 1 97.69 96 GLY A CA 1
ATOM 762 C C . GLY A 1 96 ? 0.348 -19.406 -7.246 1 97.69 96 GLY A C 1
ATOM 763 O O . GLY A 1 96 ? 1.022 -18.375 -7.156 1 97.69 96 GLY A O 1
ATOM 764 N N . LEU A 1 97 ? -0.951 -19.516 -6.953 1 98.5 97 LEU A N 1
ATOM 765 C CA . LEU A 1 97 ? -1.693 -18.312 -6.551 1 98.5 97 LEU A CA 1
ATOM 766 C C . LEU A 1 97 ? -1.104 -17.719 -5.285 1 98.5 97 LEU A C 1
ATOM 768 O O . LEU A 1 97 ? -0.822 -16.516 -5.238 1 98.5 97 LEU A O 1
ATOM 772 N N . ASN A 1 98 ? -0.903 -18.547 -4.344 1 98.25 98 ASN A N 1
ATOM 773 C CA . ASN A 1 98 ? -0.407 -18.094 -3.049 1 98.25 98 ASN A CA 1
ATOM 774 C C . ASN A 1 98 ? 0.978 -17.469 -3.168 1 98.25 98 ASN A C 1
ATOM 776 O O . ASN A 1 98 ? 1.249 -16.422 -2.559 1 98.25 98 ASN A O 1
ATOM 780 N N . ALA A 1 99 ? 1.825 -18.047 -3.945 1 98.12 99 ALA A N 1
ATOM 781 C CA . ALA A 1 99 ? 3.174 -17.516 -4.141 1 98.12 99 ALA A CA 1
ATOM 782 C C . ALA A 1 99 ? 3.139 -16.156 -4.816 1 98.12 99 ALA A C 1
ATOM 784 O O . ALA A 1 99 ? 3.859 -15.234 -4.414 1 98.12 99 ALA A O 1
ATOM 785 N N . VAL A 1 100 ? 2.305 -16.047 -5.785 1 98.38 100 VAL A N 1
ATOM 786 C CA . VAL A 1 100 ? 2.232 -14.789 -6.527 1 98.38 100 VAL A CA 1
ATOM 787 C C . VAL A 1 100 ? 1.595 -13.711 -5.656 1 98.38 100 VAL A C 1
ATOM 789 O O . VAL A 1 100 ? 2.078 -12.578 -5.609 1 98.38 100 VAL A O 1
ATOM 792 N N . VAL A 1 101 ? 0.535 -14.031 -4.934 1 98.5 101 VAL A N 1
ATOM 793 C CA . VAL A 1 101 ? -0.12 -13.055 -4.066 1 98.5 101 VAL A CA 1
ATOM 794 C C . VAL A 1 101 ? 0.833 -12.641 -2.947 1 98.5 101 VAL A C 1
ATOM 796 O O . VAL A 1 101 ? 0.948 -11.453 -2.633 1 98.5 101 VAL A O 1
ATOM 799 N N . ASP A 1 102 ? 1.535 -13.578 -2.373 1 98.19 102 ASP A N 1
ATOM 800 C CA . ASP A 1 102 ? 2.541 -13.258 -1.368 1 98.19 102 ASP A CA 1
ATOM 801 C C . ASP A 1 102 ? 3.582 -12.281 -1.926 1 98.19 102 ASP A C 1
ATOM 803 O O . ASP A 1 102 ? 4.004 -11.359 -1.234 1 98.19 102 ASP A O 1
ATOM 807 N N . PHE A 1 103 ? 3.949 -12.5 -3.066 1 98.44 103 PHE A N 1
ATOM 808 C CA . PHE A 1 103 ? 4.902 -11.617 -3.732 1 98.44 103 PHE A CA 1
ATOM 809 C C . PHE A 1 103 ? 4.344 -10.203 -3.848 1 98.44 103 PHE A C 1
ATOM 811 O O . PHE A 1 103 ? 5.059 -9.227 -3.623 1 98.44 103 PHE A O 1
ATOM 818 N N . LEU A 1 104 ? 3.109 -10.102 -4.25 1 98.31 104 LEU A N 1
ATOM 819 C CA . LEU A 1 104 ? 2.496 -8.781 -4.398 1 98.31 104 LEU A CA 1
ATOM 820 C C . LEU A 1 104 ? 2.537 -8.016 -3.08 1 98.31 104 LEU A C 1
ATOM 822 O O . LEU A 1 104 ? 2.67 -6.789 -3.074 1 98.31 104 LEU A O 1
ATOM 826 N N . TYR A 1 105 ? 2.506 -8.719 -1.947 1 98.06 105 TYR A N 1
ATOM 827 C CA . TYR A 1 105 ? 2.441 -8.102 -0.625 1 98.06 105 TYR A CA 1
ATOM 828 C C . TYR A 1 105 ? 3.838 -7.926 -0.038 1 98.06 105 TYR A C 1
ATOM 830 O O . TYR A 1 105 ? 3.998 -7.324 1.025 1 98.06 105 TYR A O 1
ATOM 838 N N . SER A 1 106 ? 4.859 -8.445 -0.661 1 96.94 106 SER A N 1
ATOM 839 C CA . SER A 1 106 ? 6.16 -8.422 0.006 1 96.94 106 SER A CA 1
ATOM 840 C C . SER A 1 106 ? 7.27 -8.016 -0.956 1 96.94 106 SER A C 1
ATOM 842 O O . SER A 1 106 ? 8.32 -7.531 -0.53 1 96.94 106 SER A O 1
ATOM 844 N N . GLY A 1 107 ? 7.094 -8.328 -2.176 1 97.19 107 GLY A N 1
ATOM 845 C CA . GLY A 1 107 ? 8.133 -8.094 -3.164 1 97.19 107 GLY A CA 1
ATOM 846 C C . GLY A 1 107 ? 9.172 -9.203 -3.207 1 97.19 107 GLY A C 1
ATOM 847 O O . GLY A 1 107 ? 10.164 -9.102 -3.939 1 97.19 107 GLY A O 1
ATOM 848 N N . GLU A 1 108 ? 8.953 -10.18 -2.426 1 97.25 108 GLU A N 1
ATOM 849 C CA . GLU A 1 108 ? 9.875 -11.312 -2.369 1 97.25 108 GLU A CA 1
ATOM 850 C C . GLU A 1 108 ? 9.234 -12.578 -2.922 1 97.25 108 GLU A C 1
ATOM 852 O O . GLU A 1 108 ? 8.062 -12.852 -2.66 1 97.25 108 GLU A O 1
ATOM 857 N N . LEU A 1 109 ? 10.023 -13.328 -3.723 1 97.94 109 LEU A N 1
ATOM 858 C CA . LEU A 1 109 ? 9.516 -14.531 -4.371 1 97.94 109 LEU A CA 1
ATOM 859 C C . LEU A 1 109 ? 10.461 -15.711 -4.164 1 97.94 109 LEU A C 1
ATOM 861 O O . LEU A 1 109 ? 11.484 -15.812 -4.848 1 97.94 109 LEU A O 1
ATOM 865 N N . PRO A 1 110 ? 10.195 -16.578 -3.213 1 97.19 110 PRO A N 1
ATOM 866 C CA . PRO A 1 110 ? 10.945 -17.828 -3.113 1 97.19 110 PRO A CA 1
ATOM 867 C C . PRO A 1 110 ? 10.602 -18.812 -4.23 1 97.19 110 PRO A C 1
ATOM 869 O O . PRO A 1 110 ? 9.43 -19.062 -4.504 1 97.19 110 PRO A O 1
ATOM 872 N N . LEU A 1 111 ? 11.562 -19.328 -4.871 1 95.12 111 LEU A N 1
ATOM 873 C CA . LEU A 1 111 ? 11.375 -20.297 -5.941 1 95.12 111 LEU A CA 1
ATOM 874 C C . LEU A 1 111 ? 12.227 -21.547 -5.703 1 95.12 111 LEU A C 1
ATOM 876 O O . LEU A 1 111 ? 13.336 -21.453 -5.184 1 95.12 111 LEU A O 1
ATOM 880 N N . ASP A 1 112 ? 11.734 -22.578 -5.992 1 92.12 112 ASP A N 1
ATOM 881 C CA . ASP A 1 112 ? 12.469 -23.844 -6.023 1 92.12 112 ASP A CA 1
ATOM 882 C C . ASP A 1 112 ? 11.875 -24.797 -7.055 1 92.12 112 ASP A C 1
ATOM 884 O O . ASP A 1 112 ? 10.914 -24.453 -7.746 1 92.12 112 ASP A O 1
ATOM 888 N N . GLY A 1 113 ? 12.43 -25.953 -7.191 1 86.62 113 GLY A N 1
ATOM 889 C CA . GLY A 1 113 ? 12 -26.906 -8.203 1 86.62 113 GLY A CA 1
ATOM 890 C C . GLY A 1 113 ? 10.586 -27.406 -7.984 1 86.62 113 GLY A C 1
ATOM 891 O O . GLY A 1 113 ? 9.914 -27.812 -8.93 1 86.62 113 GLY A O 1
ATOM 892 N N . GLY A 1 114 ? 10.141 -27.312 -6.754 1 88.94 114 GLY A N 1
ATOM 893 C CA . GLY A 1 114 ? 8.828 -27.844 -6.414 1 88.94 114 GLY A CA 1
ATOM 894 C C . GLY A 1 114 ? 7.695 -26.875 -6.746 1 88.94 114 GLY A C 1
ATOM 895 O O . GLY A 1 114 ? 6.547 -27.297 -6.914 1 88.94 114 GLY A O 1
ATOM 896 N N . ASN A 1 115 ? 8 -25.594 -6.902 1 94.12 115 ASN A N 1
ATOM 897 C CA . ASN A 1 115 ? 6.891 -24.672 -7.082 1 94.12 115 ASN A CA 1
ATOM 898 C C . ASN A 1 115 ? 7.031 -23.875 -8.375 1 94.12 115 ASN A C 1
ATOM 900 O O . ASN A 1 115 ? 6.094 -23.188 -8.797 1 94.12 115 ASN A O 1
ATOM 904 N N . ILE A 1 116 ? 8.117 -23.984 -9.086 1 92.56 116 ILE A N 1
ATOM 905 C CA . ILE A 1 116 ? 8.469 -23.125 -10.211 1 92.56 116 ILE A CA 1
ATOM 906 C C . ILE A 1 116 ? 7.387 -23.203 -11.289 1 92.56 116 ILE A C 1
ATOM 908 O O . ILE A 1 116 ? 6.941 -22.188 -11.805 1 92.56 116 ILE A O 1
ATOM 912 N N . ASP A 1 117 ? 6.879 -24.375 -11.617 1 90.25 117 ASP A N 1
ATOM 913 C CA . ASP A 1 117 ? 5.898 -24.531 -12.68 1 90.25 117 ASP A CA 1
ATOM 914 C C . ASP A 1 117 ? 4.566 -23.891 -12.297 1 90.25 117 ASP A C 1
ATOM 916 O O . ASP A 1 117 ? 3.902 -23.266 -13.141 1 90.25 117 ASP A O 1
ATOM 920 N N . TYR A 1 118 ? 4.223 -24.047 -11.094 1 94.06 118 TYR A N 1
ATOM 921 C CA . TYR A 1 118 ? 2.971 -23.484 -10.594 1 94.06 118 TYR A CA 1
ATOM 922 C C . TYR A 1 118 ? 3.025 -21.969 -10.586 1 94.06 118 TYR A C 1
ATOM 924 O O . TYR A 1 118 ? 2.084 -21.297 -11.023 1 94.06 118 TYR A O 1
ATOM 932 N N . VAL A 1 119 ? 4.125 -21.422 -10.156 1 95.75 119 VAL A N 1
ATOM 933 C CA . VAL A 1 119 ? 4.305 -19.984 -10.023 1 95.75 119 VAL A CA 1
ATOM 934 C C . VAL A 1 119 ? 4.34 -19.344 -11.406 1 95.75 119 VAL A C 1
ATOM 936 O O . VAL A 1 119 ? 3.689 -18.312 -11.641 1 95.75 119 VAL A O 1
ATOM 939 N N . LEU A 1 120 ? 5.07 -19.922 -12.297 1 93.56 120 LEU A N 1
ATOM 940 C CA . LEU A 1 120 ? 5.156 -19.375 -13.648 1 93.56 120 LEU A CA 1
ATOM 941 C C . LEU A 1 120 ? 3.779 -19.328 -14.305 1 93.56 120 LEU A C 1
ATOM 943 O O . LEU A 1 120 ? 3.406 -18.312 -14.891 1 93.56 120 LEU A O 1
ATOM 947 N N . GLU A 1 121 ? 3.061 -20.391 -14.219 1 92.5 121 GLU A N 1
ATOM 948 C CA . GLU A 1 121 ? 1.722 -20.438 -14.797 1 92.5 121 GLU A CA 1
ATOM 949 C C . GLU A 1 121 ? 0.812 -19.375 -14.188 1 92.5 121 GLU A C 1
ATOM 951 O O . GLU A 1 121 ? 0.145 -18.641 -14.914 1 92.5 121 GLU A O 1
ATOM 956 N N . ALA A 1 122 ? 0.768 -19.266 -12.875 1 95.88 122 ALA A N 1
ATOM 957 C CA . ALA A 1 122 ? -0.075 -18.312 -12.172 1 95.88 122 ALA A CA 1
ATOM 958 C C . ALA A 1 122 ? 0.326 -16.875 -12.516 1 95.88 122 ALA A C 1
ATOM 960 O O . ALA A 1 122 ? -0.53 -16.031 -12.797 1 95.88 122 ALA A O 1
ATOM 961 N N . ALA A 1 123 ? 1.602 -16.641 -12.492 1 96.81 123 ALA A N 1
ATOM 962 C CA . ALA A 1 123 ? 2.117 -15.305 -12.781 1 96.81 123 ALA A CA 1
ATOM 963 C C . ALA A 1 123 ? 1.709 -14.852 -14.18 1 96.81 123 ALA A C 1
ATOM 965 O O . ALA A 1 123 ? 1.353 -13.688 -14.383 1 96.81 123 ALA A O 1
ATOM 966 N N . HIS A 1 124 ? 1.83 -15.781 -15.102 1 93.19 124 HIS A N 1
ATOM 967 C CA . HIS A 1 124 ? 1.437 -15.477 -16.469 1 93.19 124 HIS A CA 1
ATOM 968 C C . HIS A 1 124 ? -0.049 -15.141 -16.562 1 93.19 124 HIS A C 1
ATOM 970 O O . HIS A 1 124 ? -0.432 -14.141 -17.172 1 93.19 124 HIS A O 1
ATOM 976 N N . LEU A 1 125 ? -0.872 -15.938 -15.953 1 93.62 125 LEU A N 1
ATOM 977 C CA . LEU A 1 125 ? -2.316 -15.734 -15.977 1 93.62 125 LEU A CA 1
ATOM 978 C C . LEU A 1 125 ? -2.686 -14.414 -15.312 1 93.62 125 LEU A C 1
ATOM 980 O O . LEU A 1 125 ? -3.512 -13.656 -15.836 1 93.62 125 LEU A O 1
ATOM 984 N N . LEU A 1 126 ? -2.049 -14.133 -14.219 1 96.25 126 LEU A N 1
ATOM 985 C CA . LEU A 1 126 ? -2.361 -12.945 -13.438 1 96.25 126 LEU A CA 1
ATOM 986 C C . LEU A 1 126 ? -1.616 -11.727 -13.984 1 96.25 126 LEU A C 1
ATOM 988 O O . LEU A 1 126 ? -1.771 -10.617 -13.469 1 96.25 126 LEU A O 1
ATOM 992 N N . GLN A 1 127 ? -0.812 -11.938 -14.938 1 94.56 127 GLN A N 1
ATOM 993 C CA . GLN A 1 127 ? -0.091 -10.883 -15.648 1 94.56 127 GLN A CA 1
ATOM 994 C C . GLN A 1 127 ? 0.839 -10.125 -14.703 1 94.56 127 GLN A C 1
ATOM 996 O O . GLN A 1 127 ? 0.854 -8.891 -14.695 1 94.56 127 GLN A O 1
ATOM 1001 N N . VAL A 1 128 ? 1.561 -10.797 -13.898 1 96.19 128 VAL A N 1
ATOM 1002 C CA . VAL A 1 128 ? 2.619 -10.242 -13.062 1 96.19 128 VAL A CA 1
ATOM 1003 C C . VAL A 1 128 ? 3.979 -10.508 -13.711 1 96.19 128 VAL A C 1
ATOM 1005 O O . VAL A 1 128 ? 4.598 -11.547 -13.453 1 96.19 128 VAL A O 1
ATOM 1008 N N . TRP A 1 129 ? 4.438 -9.523 -14.328 1 92.06 129 TRP A N 1
ATOM 1009 C CA . TRP A 1 129 ? 5.531 -9.742 -15.273 1 92.06 129 TRP A CA 1
ATOM 1010 C C . TRP A 1 129 ? 6.863 -9.836 -14.539 1 92.06 129 TRP A C 1
ATOM 1012 O O . TRP A 1 129 ? 7.762 -10.57 -14.961 1 92.06 129 TRP A O 1
ATOM 1022 N N . CYS A 1 130 ? 7.078 -9.094 -13.5 1 93.62 130 CYS A N 1
ATOM 1023 C CA . CYS A 1 130 ? 8.305 -9.234 -12.719 1 93.62 130 CYS A CA 1
ATOM 1024 C C . CYS A 1 130 ? 8.484 -10.672 -12.242 1 93.62 130 CYS A C 1
ATOM 1026 O O . CYS A 1 130 ? 9.602 -11.203 -12.273 1 93.62 130 CYS A O 1
ATOM 1028 N N . VAL A 1 131 ? 7.465 -11.297 -11.891 1 96.19 131 VAL A N 1
ATOM 1029 C CA . VAL A 1 131 ? 7.527 -12.672 -11.406 1 96.19 131 VAL A CA 1
ATOM 1030 C C . VAL A 1 131 ? 7.828 -13.617 -12.562 1 96.19 131 VAL A C 1
ATOM 1032 O O . VAL A 1 131 ? 8.633 -14.539 -12.43 1 96.19 131 VAL A O 1
ATOM 1035 N N . VAL A 1 132 ? 7.203 -13.43 -13.68 1 93.81 132 VAL A N 1
ATOM 1036 C CA . VAL A 1 132 ? 7.5 -14.227 -14.867 1 93.81 132 VAL A CA 1
ATOM 1037 C C . VAL A 1 132 ? 8.992 -14.141 -15.188 1 93.81 132 VAL A C 1
ATOM 1039 O O . VAL A 1 132 ? 9.641 -15.164 -15.422 1 93.81 132 VAL A O 1
ATOM 1042 N N . ASP A 1 133 ? 9.461 -12.953 -15.141 1 92.19 133 ASP A N 1
ATOM 1043 C CA . ASP A 1 133 ? 10.875 -12.742 -15.422 1 92.19 133 ASP A CA 1
ATOM 1044 C C . ASP A 1 133 ? 11.758 -13.508 -14.43 1 92.19 133 ASP A C 1
ATOM 1046 O O . ASP A 1 133 ? 12.734 -14.141 -14.828 1 92.19 133 ASP A O 1
ATOM 1050 N N . PHE A 1 134 ? 11.422 -13.438 -13.188 1 94.25 134 PHE A N 1
ATOM 1051 C CA . PHE A 1 134 ? 12.172 -14.148 -12.156 1 94.25 134 PHE A CA 1
ATOM 1052 C C . PHE A 1 134 ? 12.141 -15.656 -12.406 1 94.25 134 PHE A C 1
ATOM 1054 O O . PHE A 1 134 ? 13.164 -16.328 -12.266 1 94.25 134 PHE A O 1
ATOM 1061 N N . CYS A 1 135 ? 10.992 -16.156 -12.719 1 91.88 135 CYS A N 1
ATOM 1062 C CA . CYS A 1 135 ? 10.859 -17.578 -13.008 1 91.88 135 CYS A CA 1
ATOM 1063 C C . CYS A 1 135 ? 11.734 -17.984 -14.188 1 91.88 135 CYS A C 1
ATOM 1065 O O . CYS A 1 135 ? 12.398 -19.031 -14.148 1 91.88 135 CYS A O 1
ATOM 1067 N N . CYS A 1 136 ? 11.75 -17.141 -15.18 1 88.62 136 CYS A N 1
ATOM 1068 C CA . CYS A 1 136 ? 12.57 -17.406 -16.359 1 88.62 136 CYS A CA 1
ATOM 1069 C C . CYS A 1 136 ? 14.047 -17.375 -16 1 88.62 136 CYS A C 1
ATOM 1071 O O . CYS A 1 136 ? 14.82 -18.219 -16.469 1 88.62 136 CYS A O 1
ATOM 1073 N N . GLN A 1 137 ? 14.375 -16.453 -15.195 1 89.06 137 GLN A N 1
ATOM 1074 C CA . GLN A 1 137 ? 15.758 -16.406 -14.734 1 89.06 137 GLN A CA 1
ATOM 1075 C C . GLN A 1 137 ? 16.141 -17.656 -13.961 1 89.06 137 GLN A C 1
ATOM 1077 O O . GLN A 1 137 ? 17.219 -18.219 -14.156 1 89.06 137 GLN A O 1
ATOM 1082 N N . TYR A 1 138 ? 15.297 -18.047 -13.094 1 89.25 138 TYR A N 1
ATOM 1083 C CA . TYR A 1 138 ? 15.523 -19.266 -12.305 1 89.25 138 TYR A CA 1
ATOM 1084 C C . TYR A 1 138 ? 15.711 -20.469 -13.211 1 89.25 138 TYR A C 1
ATOM 1086 O O . TYR A 1 138 ? 16.656 -21.25 -13.039 1 89.25 138 TYR A O 1
ATOM 1094 N N . LEU A 1 139 ? 14.875 -20.641 -14.164 1 84.62 139 LEU A N 1
ATOM 1095 C CA . LEU A 1 139 ? 14.906 -21.781 -15.078 1 84.62 139 LEU A CA 1
ATOM 1096 C C . LEU A 1 139 ? 16.156 -21.75 -15.945 1 84.62 139 LEU A C 1
ATOM 1098 O O . LEU A 1 139 ? 16.75 -22.781 -16.25 1 84.62 139 LEU A O 1
ATOM 1102 N N . GLU A 1 140 ? 16.5 -20.531 -16.375 1 83 140 GLU A N 1
ATOM 1103 C CA . GLU A 1 140 ? 17.688 -20.375 -17.188 1 83 140 GLU A CA 1
ATOM 1104 C C . GLU A 1 140 ? 18.938 -20.766 -16.422 1 83 140 GLU A C 1
ATOM 1106 O O . GLU A 1 140 ? 19.844 -21.406 -16.984 1 83 140 GLU A O 1
ATOM 1111 N N . ARG A 1 141 ? 18.984 -20.438 -15.219 1 78.62 141 ARG A N 1
ATOM 1112 C CA . ARG A 1 141 ? 20.141 -20.766 -14.391 1 78.62 141 ARG A CA 1
ATOM 1113 C C . ARG A 1 141 ? 20.188 -22.25 -14.078 1 78.62 141 ARG A C 1
ATOM 1115 O O . ARG A 1 141 ? 21.25 -22.859 -14.047 1 78.62 141 ARG A O 1
ATOM 1122 N N . GLU A 1 142 ? 19.125 -22.812 -13.82 1 75.5 142 GLU A N 1
ATOM 1123 C CA . GLU A 1 142 ? 19.047 -24.25 -13.5 1 75.5 142 GLU A CA 1
ATOM 1124 C C . GLU A 1 142 ? 19.266 -25.094 -14.75 1 75.5 142 GLU A C 1
ATOM 1126 O O . GLU A 1 142 ? 19.828 -26.188 -14.664 1 75.5 142 GLU A O 1
ATOM 1131 N N . VAL A 1 143 ? 18.719 -24.625 -15.883 1 66.25 143 VAL A N 1
ATOM 1132 C CA . VAL A 1 143 ? 18.953 -25.328 -17.141 1 66.25 143 VAL A CA 1
ATOM 1133 C C . VAL A 1 143 ? 20.438 -25.25 -17.516 1 66.25 143 VAL A C 1
ATOM 1135 O O . VAL A 1 143 ? 21.016 -26.234 -17.969 1 66.25 143 VAL A O 1
ATOM 1138 N N . SER A 1 144 ? 20.984 -24 -17.391 1 60.25 144 SER A N 1
ATOM 1139 C CA . SER A 1 144 ? 22.422 -23.891 -17.672 1 60.25 144 SER A CA 1
ATOM 1140 C C . SER A 1 144 ? 23.219 -24.844 -16.797 1 60.25 144 SER A C 1
ATOM 1142 O O . SER A 1 144 ? 24.203 -25.438 -17.25 1 60.25 144 SER A O 1
ATOM 1144 N N . GLU A 1 145 ? 22.812 -24.828 -15.547 1 57.47 145 GLU A N 1
ATOM 1145 C CA . GLU A 1 145 ? 23.562 -25.719 -14.672 1 57.47 145 GLU A CA 1
ATOM 1146 C C . GLU A 1 145 ? 23.359 -27.188 -15.055 1 57.47 145 GLU A C 1
ATOM 1148 O O . GLU A 1 145 ? 24.281 -27.984 -14.992 1 57.47 145 GLU A O 1
ATOM 1153 N N . ASP A 1 146 ? 22.078 -27.453 -15.109 1 55.78 146 ASP A N 1
ATOM 1154 C CA . ASP A 1 146 ? 21.859 -28.828 -15.555 1 55.78 146 ASP A CA 1
ATOM 1155 C C . ASP A 1 146 ? 21.75 -28.906 -17.078 1 55.78 146 ASP A C 1
ATOM 1157 O O . ASP A 1 146 ? 21.266 -27.969 -17.719 1 55.78 146 ASP A O 1
ATOM 1161 N N . ASN A 1 147 ? 21.844 -29.328 -18.172 1 46.06 147 ASN A N 1
ATOM 1162 C CA . ASN A 1 147 ? 21.859 -29.469 -19.625 1 46.06 147 ASN A CA 1
ATOM 1163 C C . ASN A 1 147 ? 20.625 -28.812 -20.25 1 46.06 147 ASN A C 1
ATOM 1165 O O . ASN A 1 147 ? 19.656 -28.516 -19.562 1 46.06 147 ASN A O 1
ATOM 1169 N N . TYR A 1 148 ? 20.391 -28.891 -21.766 1 39.38 148 TYR A N 1
ATOM 1170 C CA . TYR A 1 148 ? 19.609 -28.609 -22.969 1 39.38 148 TYR A CA 1
ATOM 1171 C C . TYR A 1 148 ? 18.125 -28.766 -22.688 1 39.38 148 TYR A C 1
ATOM 1173 O O . TYR A 1 148 ? 17.281 -28.406 -23.531 1 39.38 148 TYR A O 1
ATOM 1181 N N . LEU A 1 149 ? 17.703 -29.609 -21.828 1 37.47 149 LEU A N 1
ATOM 1182 C CA . LEU A 1 149 ? 16.359 -30.141 -22.031 1 37.47 149 LEU A CA 1
ATOM 1183 C C . LEU A 1 149 ? 15.305 -29.109 -21.641 1 37.47 149 LEU A C 1
ATOM 1185 O O . LEU A 1 149 ? 14.18 -29.156 -22.141 1 37.47 149 LEU A O 1
ATOM 1189 N N . TYR A 1 150 ? 15.477 -28.438 -20.594 1 42.06 150 TYR A N 1
ATOM 1190 C CA . TYR A 1 150 ? 14.273 -27.781 -20.094 1 42.06 150 TYR A CA 1
ATO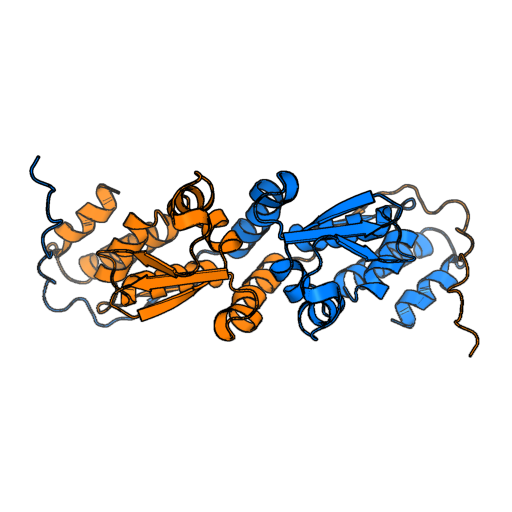M 1191 C C . TYR A 1 150 ? 13.914 -26.562 -20.938 1 42.06 150 TYR A C 1
ATOM 1193 O O . TYR A 1 150 ? 13.805 -25.453 -20.422 1 42.06 150 TYR A O 1
ATOM 1201 N N . LEU A 1 151 ? 14.367 -26.438 -22.078 1 41.69 151 LEU A N 1
ATOM 1202 C CA . LEU A 1 151 ? 14.055 -25.375 -23.031 1 41.69 151 LEU A CA 1
ATOM 1203 C C . LEU A 1 151 ? 12.547 -25.188 -23.156 1 41.69 151 LEU A C 1
ATOM 1205 O O . LEU A 1 151 ? 12.078 -24.078 -23.422 1 41.69 151 LEU A O 1
ATOM 1209 N N . GLN A 1 152 ? 11.859 -26.297 -23.125 1 43.62 152 GLN A N 1
ATOM 1210 C CA . GLN A 1 152 ? 10.453 -26.125 -23.469 1 43.62 152 GLN A CA 1
ATOM 1211 C C . GLN A 1 152 ? 9.773 -25.156 -22.5 1 43.62 152 GLN A C 1
ATOM 1213 O O . GLN A 1 152 ? 8.867 -24.406 -22.906 1 43.62 152 GLN A O 1
ATOM 1218 N N . GLU A 1 153 ? 10.086 -25.281 -21.297 1 45.84 153 GLU A N 1
ATOM 1219 C CA . GLU A 1 153 ? 9.469 -24.375 -20.344 1 45.84 153 GLU A CA 1
ATOM 1220 C C . GLU A 1 153 ? 9.922 -22.938 -20.578 1 45.84 153 GLU A C 1
ATOM 1222 O O . GLU A 1 153 ? 9.258 -22 -20.141 1 45.84 153 GLU A O 1
ATOM 1227 N N . SER A 1 154 ? 11.094 -22.828 -21.156 1 47.16 154 SER A N 1
ATOM 1228 C CA . SER A 1 154 ? 11.648 -21.547 -21.609 1 47.16 154 SER A CA 1
ATOM 1229 C C . SER A 1 154 ? 10.758 -20.891 -22.656 1 47.16 154 SER A C 1
ATOM 1231 O O . SER A 1 154 ? 10.914 -19.703 -22.969 1 47.16 154 SER A O 1
ATOM 1233 N N . TRP A 1 155 ? 10.102 -21.75 -23.328 1 48.78 155 TRP A N 1
ATOM 1234 C CA . TRP A 1 155 ? 9.242 -21.125 -24.328 1 48.78 155 TRP A CA 1
ATOM 1235 C C . TRP A 1 155 ? 8.266 -20.156 -23.672 1 48.78 155 TRP A C 1
ATOM 1237 O O . TRP A 1 155 ? 7.949 -19.109 -24.234 1 48.78 155 TRP A O 1
ATOM 1247 N N . LEU A 1 156 ? 7.859 -20.625 -22.531 1 50.25 156 LEU A N 1
ATOM 1248 C CA . LEU A 1 156 ? 6.945 -19.672 -21.906 1 50.25 156 LEU A CA 1
ATOM 1249 C C . LEU A 1 156 ? 7.633 -18.344 -21.672 1 50.25 156 LEU A C 1
ATOM 1251 O O . LEU A 1 156 ? 6.996 -17.281 -21.734 1 50.25 156 LEU A O 1
ATOM 1255 N N . CYS A 1 157 ? 8.953 -18.438 -21.297 1 53.75 157 CYS A N 1
ATOM 1256 C CA . CYS A 1 157 ? 9.688 -17.188 -21.125 1 53.75 157 CYS A CA 1
ATOM 1257 C C . CYS A 1 157 ? 9.727 -16.391 -22.422 1 53.75 157 CYS A C 1
ATOM 1259 O O . CYS A 1 157 ? 9.758 -15.156 -22.406 1 53.75 157 CYS A O 1
ATOM 1261 N N . SER A 1 158 ? 9.852 -17.078 -23.469 1 49.62 158 SER A N 1
ATOM 1262 C CA . SER A 1 158 ? 9.969 -16.406 -24.766 1 49.62 158 SER A CA 1
ATOM 1263 C C . SER A 1 158 ? 8.617 -15.906 -25.25 1 49.62 158 SER A C 1
ATOM 1265 O O . SER A 1 158 ? 8.555 -15.078 -26.156 1 49.62 158 SER A O 1
ATOM 1267 N N . THR A 1 159 ? 7.605 -16.547 -24.984 1 46.06 159 THR A N 1
ATOM 1268 C CA . THR A 1 159 ? 6.309 -16.172 -25.531 1 46.06 159 THR A CA 1
ATOM 1269 C C . THR A 1 159 ? 5.598 -15.18 -24.609 1 46.06 159 THR A C 1
ATOM 1271 O O . THR A 1 159 ? 4.527 -14.664 -24.938 1 46.06 159 THR A O 1
ATOM 1274 N N . VAL A 1 160 ? 6.004 -15.109 -23.422 1 42.62 160 VAL A N 1
ATOM 1275 C CA . VAL A 1 160 ? 5.215 -14.156 -22.641 1 42.62 160 VAL A CA 1
ATOM 1276 C C . VAL A 1 160 ? 5.703 -12.734 -22.906 1 42.62 160 VAL A C 1
ATOM 1278 O O . VAL A 1 160 ? 6.906 -12.5 -23.031 1 42.62 160 VAL A O 1
ATOM 1281 N N . MET B 1 1 ? -13.672 -24.328 -31.406 1 25.02 1 MET B N 1
ATOM 1282 C CA . MET B 1 1 ? -12.492 -23.516 -31.156 1 25.02 1 MET B CA 1
ATOM 1283 C C . MET B 1 1 ? -11.641 -24.125 -30.031 1 25.02 1 MET B C 1
ATOM 1285 O O . MET B 1 1 ? -12.125 -24.297 -28.922 1 25.02 1 MET B O 1
ATOM 1289 N N . ASP B 1 2 ? -10.594 -24.984 -30.344 1 25.78 2 ASP B N 1
ATOM 1290 C CA . ASP B 1 2 ? -9.828 -25.984 -29.594 1 25.78 2 ASP B CA 1
ATOM 1291 C C . ASP B 1 2 ? -9.062 -25.344 -28.438 1 25.78 2 ASP B C 1
ATOM 1293 O O . ASP B 1 2 ? -8.203 -24.484 -28.656 1 25.78 2 ASP B O 1
ATOM 1297 N N . ASN B 1 3 ? -9.68 -24.953 -27.438 1 30.55 3 ASN B N 1
ATOM 1298 C CA . ASN B 1 3 ? -9.273 -24.281 -26.203 1 30.55 3 ASN B CA 1
ATOM 1299 C C . ASN B 1 3 ? -7.992 -24.891 -25.625 1 30.55 3 ASN B C 1
ATOM 1301 O O . ASN B 1 3 ? -7.969 -26.062 -25.25 1 30.55 3 ASN B O 1
ATOM 1305 N N . GLY B 1 4 ? -6.812 -24.641 -26.266 1 30.89 4 GLY B N 1
ATOM 1306 C CA . GLY B 1 4 ? -5.461 -25.172 -26.141 1 30.89 4 GLY B CA 1
ATOM 1307 C C . GLY B 1 4 ? -5.059 -25.422 -24.703 1 30.89 4 GLY B C 1
ATOM 1308 O O . GLY B 1 4 ? -4.973 -24.484 -23.906 1 30.89 4 GLY B O 1
ATOM 1309 N N . LYS B 1 5 ? -5.492 -26.469 -24.125 1 33.66 5 LYS B N 1
ATOM 1310 C CA . LYS B 1 5 ? -5.043 -27.141 -22.906 1 33.66 5 LYS B CA 1
ATOM 1311 C C . LYS B 1 5 ? -3.545 -26.969 -22.703 1 33.66 5 LYS B C 1
ATOM 1313 O O . LYS B 1 5 ? -2.742 -27.328 -23.562 1 33.66 5 LYS B O 1
ATOM 1318 N N . LEU B 1 6 ? -3.094 -25.797 -22.266 1 36.31 6 LEU B N 1
ATOM 1319 C CA . LEU B 1 6 ? -1.704 -25.688 -21.844 1 36.31 6 LEU B CA 1
ATOM 1320 C C . LEU B 1 6 ? -1.226 -27.016 -21.234 1 36.31 6 LEU B C 1
ATOM 1322 O O . LEU B 1 6 ? -1.77 -27.469 -20.234 1 36.31 6 LEU B O 1
ATOM 1326 N N . SER B 1 7 ? -1.051 -28.047 -22.047 1 31.89 7 SER B N 1
ATOM 1327 C CA . SER B 1 7 ? -0.553 -29.406 -21.781 1 31.89 7 SER B CA 1
ATOM 1328 C C . SER B 1 7 ? 0.389 -29.422 -20.594 1 31.89 7 SER B C 1
ATOM 1330 O O . SER B 1 7 ? 1.083 -28.438 -20.312 1 31.89 7 SER B O 1
ATOM 1332 N N . ARG B 1 8 ? 0.125 -30.25 -19.609 1 34.78 8 ARG B N 1
ATOM 1333 C CA . ARG B 1 8 ? 0.87 -30.656 -18.422 1 34.78 8 ARG B CA 1
ATOM 1334 C C . ARG B 1 8 ? 2.348 -30.859 -18.75 1 34.78 8 ARG B C 1
ATOM 1336 O O . ARG B 1 8 ? 2.705 -31.734 -19.547 1 34.78 8 ARG B O 1
ATOM 1343 N N . VAL B 1 9 ? 3.059 -29.812 -19.172 1 38.69 9 VAL B N 1
ATOM 1344 C CA . VAL B 1 9 ? 4.492 -29.938 -19.406 1 38.69 9 VAL B CA 1
ATOM 1345 C C . VAL B 1 9 ? 5.09 -30.938 -18.438 1 38.69 9 VAL B C 1
ATOM 1347 O O . VAL B 1 9 ? 4.801 -30.891 -17.234 1 38.69 9 VAL B O 1
ATOM 1350 N N . CYS B 1 10 ? 5.238 -32.062 -18.906 1 35.25 10 CYS B N 1
ATOM 1351 C CA . CYS B 1 10 ? 5.922 -33.188 -18.25 1 35.25 10 CYS B CA 1
ATOM 1352 C C . CYS B 1 10 ? 7.129 -32.688 -17.453 1 35.25 10 CYS B C 1
ATOM 1354 O O . CYS B 1 10 ? 7.965 -31.953 -17.984 1 35.25 10 CYS B O 1
ATOM 1356 N N . ARG B 1 11 ? 7.035 -32.438 -16.109 1 38.19 11 ARG B N 1
ATOM 1357 C CA . ARG B 1 11 ? 8.062 -32.094 -15.125 1 38.19 11 ARG B CA 1
ATOM 1358 C C . ARG B 1 11 ? 9.367 -32.812 -15.414 1 38.19 11 ARG B C 1
ATOM 1360 O O . ARG B 1 11 ? 9.391 -34.062 -15.453 1 38.19 11 ARG B O 1
ATOM 1367 N N . PRO B 1 12 ? 10.148 -32.344 -16.375 1 41.53 12 PRO B N 1
ATOM 1368 C CA . PRO B 1 12 ? 11.375 -33.125 -16.359 1 41.53 12 PRO B CA 1
ATOM 1369 C C . PRO B 1 12 ? 11.82 -33.531 -14.953 1 41.53 12 PRO B C 1
ATOM 1371 O O . PRO B 1 12 ? 11.414 -32.875 -13.977 1 41.53 12 PRO B O 1
ATOM 1374 N N . GLN B 1 13 ? 12.625 -34.625 -14.867 1 44.81 13 GLN B N 1
ATOM 1375 C CA . GLN B 1 13 ? 13.094 -35.25 -13.633 1 44.81 13 GLN B CA 1
ATOM 1376 C C . GLN B 1 13 ? 13.586 -34.219 -12.641 1 44.81 13 GLN B C 1
ATOM 1378 O O . GLN B 1 13 ? 13.141 -34.156 -11.492 1 44.81 13 GLN B O 1
ATOM 1383 N N . ARG B 1 14 ? 15.086 -33.875 -12.406 1 47.88 14 ARG B N 1
ATOM 1384 C CA . ARG B 1 14 ? 15.742 -33.469 -11.172 1 47.88 14 ARG B CA 1
ATOM 1385 C C . ARG B 1 14 ? 15.922 -31.953 -11.133 1 47.88 14 ARG B C 1
ATOM 1387 O O . ARG B 1 14 ? 16.906 -31.422 -11.641 1 47.88 14 ARG B O 1
ATOM 1394 N N . ILE B 1 15 ? 15.039 -31.047 -11.586 1 53.78 15 ILE B N 1
ATOM 1395 C CA . ILE B 1 15 ? 15.352 -29.656 -11.297 1 53.78 15 ILE B CA 1
ATOM 1396 C C . ILE B 1 15 ? 15.914 -29.531 -9.883 1 53.78 15 ILE B C 1
ATOM 1398 O O . ILE B 1 15 ? 15.383 -30.125 -8.945 1 53.78 15 ILE B O 1
ATOM 1402 N N . SER B 1 16 ? 17.141 -29.109 -9.844 1 55.69 16 SER B N 1
ATOM 1403 C CA . SER B 1 16 ? 17.859 -29 -8.578 1 55.69 16 SER B CA 1
ATOM 1404 C C . SER B 1 16 ? 16.969 -28.391 -7.5 1 55.69 16 SER B C 1
ATOM 1406 O O . SER B 1 16 ? 16.062 -27.609 -7.797 1 55.69 16 SER B O 1
ATOM 1408 N N . GLU B 1 17 ? 16.719 -29.109 -6.402 1 63.78 17 GLU B N 1
ATOM 1409 C CA . GLU B 1 17 ? 16.016 -28.781 -5.164 1 63.78 17 GLU B CA 1
ATOM 1410 C C . GLU B 1 17 ? 16.547 -27.484 -4.551 1 63.78 17 GLU B C 1
ATOM 1412 O O . GLU B 1 17 ? 16.219 -27.156 -3.412 1 63.78 17 GLU B O 1
ATOM 1417 N N . SER B 1 18 ? 17.375 -26.672 -5.453 1 81.88 18 SER B N 1
ATOM 1418 C CA . SER B 1 18 ? 17.922 -25.469 -4.824 1 81.88 18 SER B CA 1
ATOM 1419 C C . SER B 1 18 ? 16.859 -24.391 -4.695 1 81.88 18 SER B C 1
ATOM 1421 O O . SER B 1 18 ? 15.992 -24.25 -5.57 1 81.88 18 SER B O 1
ATOM 1423 N N . SER B 1 19 ? 16.797 -23.766 -3.596 1 88.56 19 SER B N 1
ATOM 1424 C CA . SER B 1 19 ? 15.859 -22.703 -3.281 1 88.56 19 SER B CA 1
ATOM 1425 C C . SER B 1 19 ? 16.516 -21.328 -3.418 1 88.56 19 SER B C 1
ATOM 1427 O O . SER B 1 19 ? 17.672 -21.141 -3.027 1 88.56 19 SER B O 1
ATOM 1429 N N . LYS B 1 20 ? 15.789 -20.422 -4.18 1 92.94 20 LYS B N 1
ATOM 1430 C CA . LYS B 1 20 ? 16.25 -19.047 -4.348 1 92.94 20 LYS B CA 1
ATOM 1431 C C . LYS B 1 20 ? 15.133 -18.062 -4.059 1 92.94 20 LYS B C 1
ATOM 1433 O O . LYS B 1 20 ? 13.961 -18.328 -4.344 1 92.94 20 LYS B O 1
ATOM 1438 N N . VAL B 1 21 ? 15.547 -16.938 -3.48 1 96.06 21 VAL B N 1
ATOM 1439 C CA . VAL B 1 21 ? 14.586 -15.867 -3.246 1 96.06 21 VAL B CA 1
ATOM 1440 C C . VAL B 1 21 ? 14.883 -14.695 -4.184 1 96.06 21 VAL B C 1
ATOM 1442 O O . VAL B 1 21 ? 16.016 -14.188 -4.215 1 96.06 21 VAL B O 1
ATOM 1445 N N . PHE B 1 22 ? 13.898 -14.328 -4.973 1 94.69 22 PHE B N 1
ATOM 1446 C CA . PHE B 1 22 ? 13.992 -13.18 -5.867 1 94.69 22 PHE B CA 1
ATOM 1447 C C . PHE B 1 22 ? 13.266 -11.977 -5.285 1 94.69 22 PHE B C 1
ATOM 1449 O O . PHE B 1 22 ? 12.305 -12.133 -4.527 1 94.69 22 PHE B O 1
ATOM 1456 N N . ARG B 1 23 ? 13.82 -10.797 -5.59 1 94.94 23 ARG B N 1
ATOM 1457 C CA . ARG B 1 23 ? 13.234 -9.578 -5.043 1 94.94 23 ARG B CA 1
ATOM 1458 C C . ARG B 1 23 ? 12.953 -8.57 -6.145 1 94.94 23 ARG B C 1
ATOM 1460 O O . ARG B 1 23 ? 13.781 -8.352 -7.027 1 94.94 23 ARG B O 1
ATOM 1467 N N . CYS B 1 24 ? 11.828 -8.062 -6.09 1 92.69 24 CYS B N 1
ATOM 1468 C CA . CYS B 1 24 ? 11.492 -6.895 -6.898 1 92.69 24 CYS B CA 1
ATOM 1469 C C 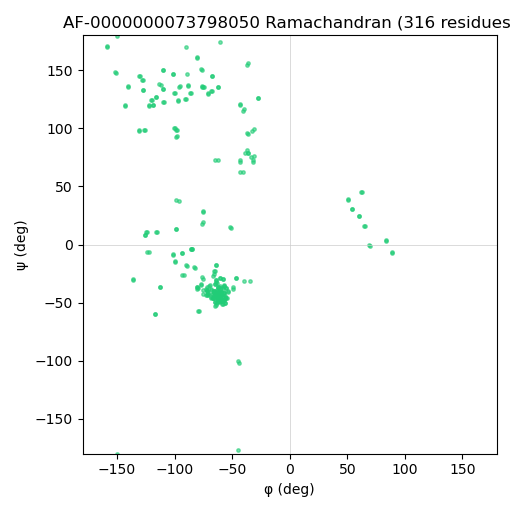. CYS B 1 24 ? 11.609 -5.613 -6.082 1 92.69 24 CYS B C 1
ATOM 1471 O O . CYS B 1 24 ? 10.688 -5.254 -5.352 1 92.69 24 CYS B O 1
ATOM 1473 N N . VAL B 1 25 ? 12.672 -4.875 -6.172 1 89 25 VAL B N 1
ATOM 1474 C CA . VAL B 1 25 ? 13.094 -3.807 -5.273 1 89 25 VAL B CA 1
ATOM 1475 C C . VAL B 1 25 ? 12.078 -2.664 -5.312 1 89 25 VAL B C 1
ATOM 1477 O O . VAL B 1 25 ? 11.844 -2.004 -4.297 1 89 25 VAL B O 1
ATOM 1480 N N . ASP B 1 26 ? 11.438 -2.469 -6.402 1 93.19 26 ASP B N 1
ATOM 1481 C CA . ASP B 1 26 ? 10.57 -1.304 -6.535 1 93.19 26 ASP B CA 1
ATOM 1482 C C . ASP B 1 26 ? 9.109 -1.676 -6.281 1 93.19 26 ASP B C 1
ATOM 1484 O O . ASP B 1 26 ? 8.211 -0.863 -6.504 1 93.19 26 ASP B O 1
ATOM 1488 N N . GLN B 1 27 ? 8.898 -2.814 -5.75 1 95.12 27 GLN B N 1
ATOM 1489 C CA . GLN B 1 27 ? 7.527 -3.297 -5.586 1 95.12 27 GLN B CA 1
ATOM 1490 C C . GLN B 1 27 ? 6.734 -2.398 -4.641 1 95.12 27 GLN B C 1
ATOM 1492 O O . GLN B 1 27 ? 5.629 -1.967 -4.969 1 95.12 27 GLN B O 1
ATOM 1497 N N . ALA B 1 28 ? 7.312 -2.127 -3.48 1 96.88 28 ALA B N 1
ATOM 1498 C CA . ALA B 1 28 ? 6.609 -1.334 -2.477 1 96.88 28 ALA B CA 1
ATOM 1499 C C . ALA B 1 28 ? 6.293 0.063 -3.004 1 96.88 28 ALA B C 1
ATOM 1501 O O . ALA B 1 28 ? 5.176 0.559 -2.832 1 96.88 28 ALA B O 1
ATOM 1502 N N . VAL B 1 29 ? 7.242 0.625 -3.594 1 96.81 29 VAL B N 1
ATOM 1503 C CA . VAL B 1 29 ? 7.078 1.969 -4.137 1 96.81 29 VAL B CA 1
ATOM 1504 C C . VAL B 1 29 ? 6 1.962 -5.219 1 96.81 29 VAL B C 1
ATOM 1506 O O . VAL B 1 29 ? 5.145 2.848 -5.254 1 96.81 29 VAL B O 1
ATOM 1509 N N . ALA B 1 30 ? 6.082 0.96 -6.09 1 96.5 30 ALA B N 1
ATOM 1510 C CA . ALA B 1 30 ? 5.105 0.852 -7.172 1 96.5 30 ALA B CA 1
ATOM 1511 C C . ALA B 1 30 ? 3.689 0.707 -6.621 1 96.5 30 ALA B C 1
ATOM 1513 O O . ALA B 1 30 ? 2.748 1.312 -7.141 1 96.5 30 ALA B O 1
ATOM 1514 N N . VAL B 1 31 ? 3.576 -0.056 -5.629 1 97.56 31 VAL B N 1
ATOM 1515 C CA . VAL B 1 31 ? 2.268 -0.287 -5.027 1 97.56 31 VAL B CA 1
ATOM 1516 C C . VAL B 1 31 ? 1.739 1.013 -4.422 1 97.56 31 VAL B C 1
ATOM 1518 O O . VAL B 1 31 ? 0.6 1.407 -4.68 1 97.56 31 VAL B O 1
ATOM 1521 N N . LEU B 1 32 ? 2.539 1.666 -3.662 1 98.06 32 LEU B N 1
ATOM 1522 C CA . LEU B 1 32 ? 2.119 2.908 -3.023 1 98.06 32 LEU B CA 1
ATOM 1523 C C . LEU B 1 32 ? 1.747 3.957 -4.066 1 98.06 32 LEU B C 1
ATOM 1525 O O . LEU B 1 32 ? 0.724 4.633 -3.936 1 98.06 32 LEU B O 1
ATOM 1529 N N . GLN B 1 33 ? 2.541 4.062 -5.047 1 97.19 33 GLN B N 1
ATOM 1530 C CA . GLN B 1 33 ? 2.262 4.992 -6.137 1 97.19 33 GLN B CA 1
ATOM 1531 C C . GLN B 1 33 ? 0.938 4.664 -6.816 1 97.19 33 GLN B C 1
ATOM 1533 O O . GLN B 1 33 ? 0.192 5.566 -7.203 1 97.19 33 GLN B O 1
ATOM 1538 N N . GLY B 1 34 ? 0.711 3.457 -6.984 1 97.5 34 GLY B N 1
ATOM 1539 C CA . GLY B 1 34 ? -0.553 3.035 -7.566 1 97.5 34 GLY B CA 1
ATOM 1540 C C . GLY B 1 34 ? -1.756 3.424 -6.727 1 97.5 34 GLY B C 1
ATOM 1541 O O . GLY B 1 34 ? -2.758 3.908 -7.258 1 97.5 34 GLY B O 1
ATOM 1542 N N . PHE B 1 35 ? -1.657 3.184 -5.484 1 98 35 PHE B N 1
ATOM 1543 C CA . PHE B 1 35 ? -2.734 3.578 -4.586 1 98 35 PHE B CA 1
ATOM 1544 C C . PHE B 1 35 ? -3.062 5.059 -4.746 1 98 35 PHE B C 1
ATOM 1546 O O . PHE B 1 35 ? -4.234 5.445 -4.75 1 98 35 PHE B O 1
ATOM 1553 N N . ASN B 1 36 ? -2.061 5.816 -4.895 1 97.69 36 ASN B N 1
ATOM 1554 C CA . ASN B 1 36 ? -2.242 7.262 -4.965 1 97.69 36 ASN B CA 1
ATOM 1555 C C . ASN B 1 36 ? -2.705 7.703 -6.352 1 97.69 36 ASN B C 1
ATOM 1557 O O . ASN B 1 36 ? -3.797 8.25 -6.5 1 97.69 36 ASN B O 1
ATOM 1561 N N . GLU B 1 37 ? -1.965 7.391 -7.332 1 96.62 37 GLU B N 1
ATOM 1562 C CA . GLU B 1 37 ? -2.15 7.926 -8.68 1 96.62 37 GLU B CA 1
ATOM 1563 C C . GLU B 1 37 ? -3.271 7.195 -9.414 1 96.62 37 GLU B C 1
ATOM 1565 O O . GLU B 1 37 ? -4.07 7.82 -10.117 1 96.62 37 GLU B O 1
ATOM 1570 N N . GLN B 1 38 ? -3.369 5.973 -9.211 1 93.75 38 GLN B N 1
ATOM 1571 C CA . GLN B 1 38 ? -4.312 5.18 -9.992 1 93.75 38 GLN B CA 1
ATOM 1572 C C . GLN B 1 38 ? -5.656 5.059 -9.273 1 93.75 38 GLN B C 1
ATOM 1574 O O . GLN B 1 38 ? -6.695 4.914 -9.922 1 93.75 38 GLN B O 1
ATOM 1579 N N . GLN B 1 39 ? -5.605 5.16 -8.008 1 94.94 39 GLN B N 1
ATOM 1580 C CA . GLN B 1 39 ? -6.852 4.879 -7.301 1 94.94 39 GLN B CA 1
ATOM 1581 C C . GLN B 1 39 ? -7.352 6.113 -6.559 1 94.94 39 GLN B C 1
ATOM 1583 O O . GLN B 1 39 ? -8.359 6.707 -6.941 1 94.94 39 GLN B O 1
ATOM 1588 N N . ARG B 1 40 ? -6.594 6.66 -5.648 1 96.69 40 ARG B N 1
ATOM 1589 C CA . ARG B 1 40 ? -7.078 7.73 -4.785 1 96.69 40 ARG B CA 1
ATOM 1590 C C . ARG B 1 40 ? -7.453 8.961 -5.602 1 96.69 40 ARG B C 1
ATOM 1592 O O . ARG B 1 40 ? -8.516 9.555 -5.387 1 96.69 40 ARG B O 1
ATOM 1599 N N . GLN B 1 41 ? -6.617 9.32 -6.516 1 93.69 41 GLN B N 1
ATOM 1600 C CA . GLN B 1 41 ? -6.848 10.516 -7.324 1 93.69 41 GLN B CA 1
ATOM 1601 C C . GLN B 1 41 ? -8.109 10.367 -8.172 1 93.69 41 GLN B C 1
ATOM 1603 O O . GLN B 1 41 ? -8.672 11.359 -8.641 1 93.69 41 GLN B O 1
ATOM 1608 N N . HIS B 1 42 ? -8.578 9.117 -8.352 1 92 42 HIS B N 1
ATOM 1609 C CA . HIS B 1 42 ? -9.773 8.852 -9.148 1 92 42 HIS B CA 1
ATOM 1610 C C . HIS B 1 42 ? -10.891 8.266 -8.281 1 92 42 HIS B C 1
ATOM 1612 O O . HIS B 1 42 ? -11.883 7.758 -8.805 1 92 42 HIS B O 1
ATOM 1618 N N . SER B 1 43 ? -10.688 8.312 -7.027 1 90.19 43 SER B N 1
ATOM 1619 C CA . SER B 1 43 ? -11.633 7.82 -6.035 1 90.19 43 SER B CA 1
ATOM 1620 C C . SER B 1 43 ? -12.016 6.367 -6.309 1 90.19 43 SER B C 1
ATOM 1622 O O . SER B 1 43 ? -13.156 5.969 -6.086 1 90.19 43 SER B O 1
ATOM 1624 N N . GLN B 1 44 ? -11.094 5.68 -6.875 1 91.19 44 GLN B N 1
ATOM 1625 C CA . GLN B 1 44 ? -11.328 4.258 -7.113 1 91.19 44 GLN B CA 1
ATOM 1626 C C . GLN B 1 44 ? -10.953 3.428 -5.891 1 91.19 44 GLN B C 1
ATOM 1628 O O . GLN B 1 44 ? -9.914 3.658 -5.27 1 91.19 44 GLN B O 1
ATOM 1633 N N . PHE B 1 45 ? -11.789 2.574 -5.445 1 92.75 45 PHE B N 1
ATOM 1634 C CA . PHE B 1 45 ? -11.617 1.635 -4.344 1 92.75 45 PHE B CA 1
ATOM 1635 C C . PHE B 1 45 ? -11.547 2.371 -3.012 1 92.75 45 PHE B C 1
ATOM 1637 O O . PHE B 1 45 ? -11.289 1.761 -1.972 1 92.75 45 PHE B O 1
ATOM 1644 N N . CYS B 1 46 ? -11.633 3.67 -3.031 1 94.94 46 CYS B N 1
ATOM 1645 C CA . CYS B 1 46 ? -11.695 4.387 -1.763 1 94.94 46 CYS B CA 1
ATOM 1646 C C . CYS B 1 46 ? -12.938 4 -0.973 1 94.94 46 CYS B C 1
ATOM 1648 O O . CYS B 1 46 ? -14.039 3.947 -1.526 1 94.94 46 CYS B O 1
ATOM 1650 N N . ASP B 1 47 ? -12.758 3.779 0.286 1 94.44 47 ASP B N 1
ATOM 1651 C CA . ASP B 1 47 ? -13.891 3.301 1.079 1 94.44 47 ASP B CA 1
ATOM 1652 C C . ASP B 1 47 ? -14.148 4.219 2.271 1 94.44 47 ASP B C 1
ATOM 1654 O O . ASP B 1 47 ? -14.938 3.883 3.158 1 94.44 47 ASP B O 1
ATOM 1658 N N . VAL B 1 48 ? -13.539 5.336 2.303 1 95.88 48 VAL B N 1
ATOM 1659 C CA . VAL B 1 48 ? -13.805 6.332 3.338 1 95.88 48 VAL B CA 1
ATOM 1660 C C . VAL B 1 48 ? -13.531 7.73 2.793 1 95.88 48 VAL B C 1
ATOM 1662 O O . VAL B 1 48 ? -12.688 7.91 1.917 1 95.88 48 VAL B O 1
ATOM 1665 N N . VAL B 1 49 ? -14.258 8.609 3.277 1 97.31 49 VAL B N 1
ATOM 1666 C CA . VAL B 1 49 ? -14.031 10.031 3.006 1 97.31 49 VAL B CA 1
ATOM 1667 C C . VAL B 1 49 ? -13.828 10.781 4.32 1 97.31 49 VAL B C 1
ATOM 1669 O O . VAL B 1 49 ? -14.695 10.766 5.195 1 97.31 49 VAL B O 1
ATOM 1672 N N . LEU B 1 50 ? -12.695 11.391 4.473 1 97.25 50 LEU B N 1
ATOM 1673 C CA . LEU B 1 50 ? -12.438 12.234 5.629 1 97.25 50 LEU B CA 1
ATOM 1674 C C . LEU B 1 50 ? -12.891 13.672 5.367 1 97.25 50 LEU B C 1
ATOM 1676 O O . LEU B 1 50 ? -12.672 14.203 4.277 1 97.25 50 LEU B O 1
ATOM 1680 N N . VAL B 1 51 ? -13.508 14.219 6.348 1 97.69 51 VAL B N 1
ATOM 1681 C CA . VAL B 1 51 ? -14.039 15.57 6.164 1 97.69 51 VAL B CA 1
ATOM 1682 C C . VAL B 1 51 ? -13.406 16.516 7.184 1 97.69 51 VAL B C 1
ATOM 1684 O O . VAL B 1 51 ? -13.398 16.234 8.383 1 97.69 51 VAL B O 1
ATOM 1687 N N . ALA B 1 52 ? -12.82 17.547 6.711 1 96.88 52 ALA B N 1
ATOM 1688 C CA . ALA B 1 52 ? -12.266 18.641 7.516 1 96.88 52 ALA B CA 1
ATOM 1689 C C . ALA B 1 52 ? -12.523 19.984 6.867 1 96.88 52 ALA B C 1
ATOM 1691 O O . ALA B 1 52 ? -12.32 20.156 5.664 1 96.88 52 ALA B O 1
ATOM 1692 N N . ASP B 1 53 ? -12.953 21.016 7.605 1 95.94 53 ASP B N 1
ATOM 1693 C CA . ASP B 1 53 ? -13.266 22.344 7.086 1 95.94 53 ASP B CA 1
ATOM 1694 C C . ASP B 1 53 ? -14.203 22.266 5.891 1 95.94 53 ASP B C 1
ATOM 1696 O O . ASP B 1 53 ? -13.953 22.859 4.844 1 95.94 53 ASP B O 1
ATOM 1700 N N . ASP B 1 54 ? -15.211 21.312 5.938 1 94.69 54 ASP B N 1
ATOM 1701 C CA . ASP B 1 54 ? -16.234 21.125 4.922 1 94.69 54 ASP B CA 1
ATOM 1702 C C . ASP B 1 54 ? -15.633 20.656 3.604 1 94.69 54 ASP B C 1
ATOM 1704 O O . ASP B 1 54 ? -16.234 20.812 2.541 1 94.69 54 ASP B O 1
ATOM 1708 N N . GLN B 1 55 ? -14.406 20.203 3.699 1 97.06 55 GLN B N 1
ATOM 1709 C CA . GLN B 1 55 ? -13.758 19.625 2.523 1 97.06 55 GLN B CA 1
ATOM 1710 C C . GLN B 1 55 ? -13.586 18.125 2.672 1 97.06 55 GLN B C 1
ATOM 1712 O O . GLN B 1 55 ? -13.414 17.625 3.785 1 97.06 55 GLN B O 1
ATOM 1717 N N . ARG B 1 56 ? -13.609 17.484 1.476 1 96.56 56 ARG B N 1
ATOM 1718 C CA . ARG B 1 56 ? -13.633 16.031 1.455 1 96.56 56 ARG B CA 1
ATOM 1719 C C . ARG B 1 56 ? -12.312 15.469 0.945 1 96.56 56 ARG B C 1
ATOM 1721 O O . ARG B 1 56 ? -11.773 15.953 -0.052 1 96.56 56 ARG B O 1
ATOM 1728 N N . VAL B 1 57 ? -11.805 14.445 1.685 1 97.31 57 VAL B N 1
ATOM 1729 C CA . VAL B 1 57 ? -10.555 13.781 1.336 1 97.31 57 VAL B CA 1
ATOM 1730 C C . VAL B 1 57 ? -10.781 12.281 1.235 1 97.31 57 VAL B C 1
ATOM 1732 O O . VAL B 1 57 ? -10.773 11.57 2.248 1 97.31 57 VAL B O 1
ATOM 1735 N N . PRO B 1 58 ? -10.953 11.805 0.003 1 97.44 58 PRO B N 1
ATOM 1736 C CA . PRO B 1 58 ? -11.109 10.359 -0.159 1 97.44 58 PRO B CA 1
ATOM 1737 C C . PRO B 1 58 ? -9.836 9.586 0.172 1 97.44 58 PRO B C 1
ATOM 1739 O O . PRO B 1 58 ? -8.734 10.078 -0.079 1 97.44 58 PRO B O 1
ATOM 1742 N N . ALA B 1 59 ? -10.031 8.406 0.744 1 97.88 59 ALA B N 1
ATOM 1743 C CA . ALA B 1 59 ? -8.875 7.598 1.126 1 97.88 59 ALA B CA 1
ATOM 1744 C C . ALA B 1 59 ? -9.25 6.125 1.264 1 97.88 59 ALA B C 1
ATOM 1746 O O . ALA B 1 59 ? -10.414 5.758 1.086 1 97.88 59 ALA B O 1
ATOM 1747 N N . HIS B 1 60 ? -8.305 5.273 1.41 1 97.44 60 HIS B N 1
ATOM 1748 C CA . HIS B 1 60 ? -8.477 3.857 1.719 1 97.44 60 HIS B CA 1
ATOM 1749 C C . HIS B 1 60 ? -8.32 3.596 3.213 1 97.44 60 HIS B C 1
ATOM 1751 O O . HIS B 1 60 ? -7.281 3.902 3.797 1 97.44 60 HIS B O 1
ATOM 1757 N N . ARG B 1 61 ? -9.312 3.004 3.836 1 96.06 61 ARG B N 1
ATOM 1758 C CA . ARG B 1 61 ? -9.258 2.719 5.266 1 96.06 61 ARG B CA 1
ATOM 1759 C C . ARG B 1 61 ? -8.039 1.873 5.613 1 96.06 61 ARG B C 1
ATOM 1761 O O . ARG B 1 61 ? -7.344 2.148 6.594 1 96.06 61 ARG B O 1
ATOM 1768 N N . ALA B 1 62 ? -7.809 0.838 4.797 1 96.88 62 ALA B N 1
ATOM 1769 C CA . ALA B 1 62 ? -6.707 -0.087 5.055 1 96.88 62 ALA B CA 1
ATOM 1770 C C . ALA B 1 62 ? -5.367 0.642 5.062 1 96.88 62 ALA B C 1
ATOM 1772 O O . ALA B 1 62 ? -4.547 0.437 5.957 1 96.88 62 ALA B O 1
ATOM 1773 N N . LEU B 1 63 ? -5.109 1.485 4.051 1 98.12 63 LEU B N 1
ATOM 1774 C CA . LEU B 1 63 ? -3.855 2.223 3.961 1 98.12 63 LEU B CA 1
ATOM 1775 C C . LEU B 1 63 ? -3.705 3.186 5.133 1 98.12 63 LEU B C 1
ATOM 1777 O O . LEU B 1 63 ? -2.637 3.266 5.742 1 98.12 63 LEU B O 1
ATOM 1781 N N . LEU B 1 64 ? -4.781 3.9 5.477 1 97.5 64 LEU B N 1
ATOM 1782 C CA . LEU B 1 64 ? -4.754 4.816 6.609 1 97.5 64 LEU B CA 1
ATOM 1783 C C . LEU B 1 64 ? -4.457 4.066 7.906 1 97.5 64 LEU B C 1
ATOM 1785 O O . LEU B 1 64 ? -3.629 4.512 8.703 1 97.5 64 LEU B O 1
ATOM 1789 N N . ALA B 1 65 ? -5.109 2.912 8.094 1 96.38 65 ALA B N 1
ATOM 1790 C CA . ALA B 1 65 ? -4.984 2.131 9.32 1 96.38 65 ALA B CA 1
ATOM 1791 C C . ALA B 1 65 ? -3.566 1.598 9.492 1 96.38 65 ALA B C 1
ATOM 1793 O O . ALA B 1 65 ? -3.057 1.516 10.609 1 96.38 65 ALA B O 1
ATOM 1794 N N . VAL B 1 66 ? -2.906 1.281 8.422 1 96.69 66 VAL B N 1
ATOM 1795 C CA . VAL B 1 66 ? -1.547 0.756 8.492 1 96.69 66 VAL B CA 1
ATOM 1796 C C . VAL B 1 66 ? -0.57 1.892 8.797 1 96.69 66 VAL B C 1
ATOM 1798 O O . VAL B 1 66 ? 0.446 1.685 9.461 1 96.69 66 VAL B O 1
ATOM 1801 N N . SER B 1 67 ? -0.887 3.039 8.391 1 96.81 67 SER B N 1
ATOM 1802 C CA . SER B 1 67 ? 0.089 4.121 8.352 1 96.81 67 SER B CA 1
ATOM 1803 C C . SER B 1 67 ? -0.059 5.043 9.555 1 96.81 67 SER B C 1
ATOM 1805 O O . SER B 1 67 ? 0.833 5.84 9.852 1 96.81 67 SER B O 1
ATOM 1807 N N . SER B 1 68 ? -1.143 4.977 10.297 1 96.5 68 SER B N 1
ATOM 1808 C CA . SER B 1 68 ? -1.449 5.859 11.414 1 96.5 68 SER B CA 1
ATOM 1809 C C . SER B 1 68 ? -2.152 5.102 12.539 1 96.5 68 SER B C 1
ATOM 1811 O O . SER B 1 68 ? -3.26 4.598 12.352 1 96.5 68 SER B O 1
ATOM 1813 N N . PRO B 1 69 ? -1.578 5.047 13.742 1 94.62 69 PRO B N 1
ATOM 1814 C CA . PRO B 1 69 ? -2.26 4.43 14.883 1 94.62 69 PRO B CA 1
ATOM 1815 C C . PRO B 1 69 ? -3.619 5.059 15.172 1 94.62 69 PRO B C 1
ATOM 1817 O O . PRO B 1 69 ? -4.543 4.367 15.609 1 94.62 69 PRO B O 1
ATOM 1820 N N . TYR B 1 70 ? -3.719 6.332 14.961 1 94.44 70 TYR B N 1
ATOM 1821 C CA . TYR B 1 70 ? -4.992 7.027 15.125 1 94.44 70 TYR B CA 1
ATOM 1822 C C . TYR B 1 70 ? -6.062 6.434 14.219 1 94.44 70 TYR B C 1
ATOM 1824 O O . TYR B 1 70 ? -7.129 6.031 14.688 1 94.44 70 TYR B O 1
ATOM 1832 N N . PHE B 1 71 ? -5.785 6.301 12.977 1 95.56 71 PHE B N 1
ATOM 1833 C CA . PHE B 1 71 ? -6.742 5.754 12.023 1 95.56 71 PHE B CA 1
ATOM 1834 C C . PHE B 1 71 ? -6.957 4.266 12.266 1 95.56 71 PHE B C 1
ATOM 1836 O O . PHE B 1 71 ? -8.055 3.75 12.062 1 95.56 71 PHE B O 1
ATOM 1843 N N . HIS B 1 72 ? -5.875 3.602 12.664 1 95.19 72 HIS B N 1
ATOM 1844 C CA . HIS B 1 72 ? -6.031 2.191 13 1 95.19 72 HIS B CA 1
ATOM 1845 C C . HIS B 1 72 ? -7.09 2 14.086 1 95.19 72 HIS B C 1
ATOM 1847 O O . HIS B 1 72 ? -7.988 1.167 13.945 1 95.19 72 HIS B O 1
ATOM 1853 N N . ALA B 1 73 ? -6.965 2.742 15.133 1 92.56 73 ALA B N 1
ATOM 1854 C CA . ALA B 1 73 ? -7.93 2.674 16.234 1 92.56 73 ALA B CA 1
ATOM 1855 C C . ALA B 1 73 ? -9.32 3.076 15.758 1 92.56 73 ALA B C 1
ATOM 1857 O O . ALA B 1 73 ? -10.312 2.42 16.094 1 92.56 73 ALA B O 1
ATOM 1858 N N . MET B 1 74 ? -9.406 4.035 15 1 91.75 74 MET B N 1
ATOM 1859 C CA . MET B 1 74 ? -10.672 4.582 14.523 1 91.75 74 MET B CA 1
ATOM 1860 C C . MET B 1 74 ? -11.438 3.547 13.703 1 91.75 74 MET B C 1
ATOM 1862 O O . MET B 1 74 ? 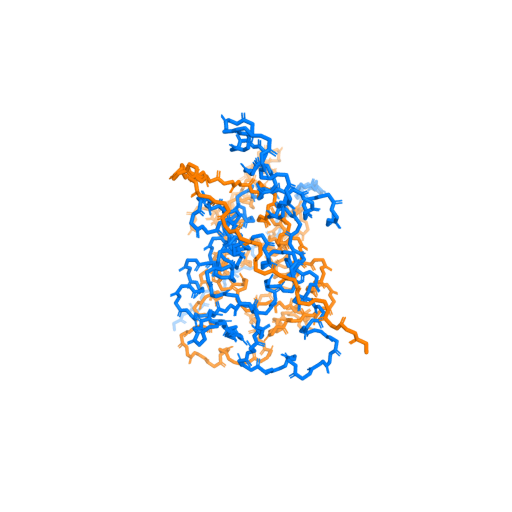-12.664 3.443 13.812 1 91.75 74 MET B O 1
ATOM 1866 N N . PHE B 1 75 ? -10.727 2.744 12.93 1 92.94 75 PHE B N 1
ATOM 1867 C CA . PHE B 1 75 ? -11.398 1.886 11.961 1 92.94 75 PHE B CA 1
ATOM 1868 C C . PHE B 1 75 ? -11.492 0.456 12.477 1 92.94 75 PHE B C 1
ATOM 1870 O O . PHE B 1 75 ? -12.102 -0.404 11.836 1 92.94 75 PHE B O 1
ATOM 1877 N N . THR B 1 76 ? -10.883 0.076 13.531 1 88.44 76 THR B N 1
ATOM 1878 C CA . THR B 1 76 ? -10.922 -1.301 14.008 1 88.44 76 THR B CA 1
ATOM 1879 C C . THR B 1 76 ? -11.688 -1.396 15.328 1 88.44 76 THR B C 1
ATOM 1881 O O . THR B 1 76 ? -12.203 -2.459 15.672 1 88.44 76 THR B O 1
ATOM 1884 N N . LEU B 1 77 ? -11.688 -0.558 16.266 1 78.88 77 LEU B N 1
ATOM 1885 C CA . LEU B 1 77 ? -12.195 -0.643 17.641 1 78.88 77 LEU B CA 1
ATOM 1886 C C . LEU B 1 77 ? -13.719 -0.549 17.656 1 78.88 77 LEU B C 1
ATOM 1888 O O . LEU B 1 77 ? -14.328 -0.394 18.719 1 78.88 77 LEU B O 1
ATOM 1892 N N . GLY B 1 78 ? -14.359 -0.963 16.625 1 70.44 78 GLY B N 1
ATOM 1893 C CA . GLY B 1 78 ? -15.805 -1.022 16.672 1 70.44 78 GLY B CA 1
ATOM 1894 C C . GLY B 1 78 ? -16.453 0.325 16.922 1 70.44 78 GLY B C 1
ATOM 1895 O O . GLY B 1 78 ? -17.562 0.395 17.469 1 70.44 78 GLY B O 1
ATOM 1896 N N . MET B 1 79 ? -15.844 1.252 16.625 1 68.44 79 MET B N 1
ATOM 1897 C CA . MET B 1 79 ? -16.391 2.596 16.812 1 68.44 79 MET B CA 1
ATOM 1898 C C . MET B 1 79 ? -17.344 2.959 15.68 1 68.44 79 MET B C 1
ATOM 1900 O O . MET B 1 79 ? -17.422 2.252 14.68 1 68.44 79 MET B O 1
ATOM 1904 N N . ARG B 1 80 ? -18.172 3.99 16 1 66.56 80 ARG B N 1
ATOM 1905 C CA . ARG B 1 80 ? -19.156 4.469 15.039 1 66.56 80 ARG B CA 1
ATOM 1906 C C . ARG B 1 80 ? -18.531 4.664 13.656 1 66.56 80 ARG B C 1
ATOM 1908 O O . ARG B 1 80 ? -19.156 4.379 12.641 1 66.56 80 ARG B O 1
ATOM 1915 N N . GLU B 1 81 ? -17.188 4.973 13.688 1 71.56 81 GLU B N 1
ATOM 191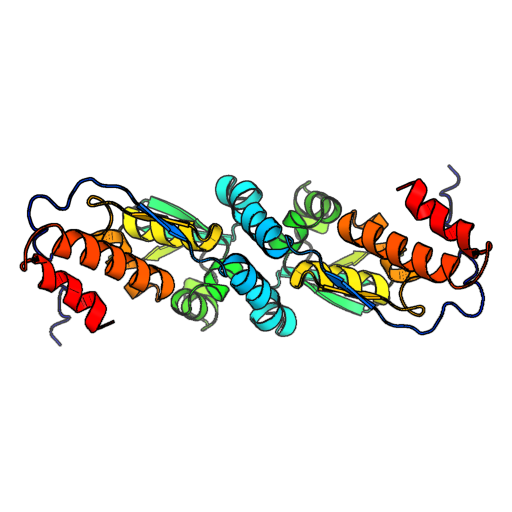6 C CA . GLU B 1 81 ? -16.531 5.414 12.461 1 71.56 81 GLU B CA 1
ATOM 1917 C C . GLU B 1 81 ? -16.062 4.227 11.633 1 71.56 81 GLU B C 1
ATOM 1919 O O . GLU B 1 81 ? -15.719 4.379 10.453 1 71.56 81 GLU B O 1
ATOM 1924 N N . GLU B 1 82 ? -16.25 3.074 12.172 1 71.25 82 GLU B N 1
ATOM 1925 C CA . GLU B 1 82 ? -15.68 1.887 11.539 1 71.25 82 GLU B CA 1
ATOM 1926 C C . GLU B 1 82 ? -16.297 1.65 10.164 1 71.25 82 GLU B C 1
ATOM 1928 O O . GLU B 1 82 ? -15.586 1.294 9.219 1 71.25 82 GLU B O 1
ATOM 1933 N N . ARG B 1 83 ? -17.531 2.031 10.078 1 79.62 83 ARG B N 1
ATOM 1934 C CA . ARG B 1 83 ? -18.156 1.693 8.805 1 79.62 83 ARG B CA 1
ATOM 1935 C C . ARG B 1 83 ? -18.766 2.928 8.148 1 79.62 83 ARG B C 1
ATOM 1937 O O . ARG B 1 83 ? -19.422 2.828 7.109 1 79.62 83 ARG B O 1
ATOM 1944 N N . GLN B 1 84 ? -18.453 4 8.766 1 86.25 84 GLN B N 1
ATOM 1945 C CA . GLN B 1 84 ? -19.016 5.227 8.219 1 86.25 84 GLN B CA 1
ATOM 1946 C C . GLN B 1 84 ? -18.297 5.641 6.934 1 86.25 84 GLN B C 1
ATOM 1948 O O . GLN B 1 84 ? -17.062 5.625 6.875 1 86.25 84 GLN B O 1
ATOM 1953 N N . GLU B 1 85 ? -19.062 6 6.012 1 90.19 85 GLU B N 1
ATOM 1954 C CA . GLU B 1 85 ? -18.484 6.391 4.723 1 90.19 85 GLU B CA 1
ATOM 1955 C C . GLU B 1 85 ? -17.781 7.734 4.816 1 90.19 85 GLU B C 1
ATOM 1957 O O . GLU B 1 85 ? -16.734 7.938 4.195 1 90.19 85 GLU B O 1
ATOM 1962 N N . GLU B 1 86 ? -18.438 8.609 5.598 1 94.12 86 GLU B N 1
ATOM 1963 C CA . GLU B 1 86 ? -17.844 9.922 5.82 1 94.12 86 GLU B CA 1
ATOM 1964 C C . GLU B 1 86 ? -17.5 10.125 7.293 1 94.12 86 GLU B C 1
ATOM 1966 O O . GLU B 1 86 ? -18.344 9.938 8.164 1 94.12 86 GLU B O 1
ATOM 1971 N N . VAL B 1 87 ? -16.297 10.469 7.531 1 94.56 87 VAL B N 1
ATOM 1972 C CA . VAL B 1 87 ? -15.836 10.688 8.891 1 94.56 87 VAL B CA 1
ATOM 1973 C C . VAL B 1 87 ? -15.367 12.133 9.055 1 94.56 87 VAL B C 1
ATOM 1975 O O . VAL B 1 87 ? -14.438 12.57 8.367 1 94.56 87 VAL B O 1
ATOM 1978 N N . GLU B 1 88 ? -15.969 12.805 9.914 1 94.94 88 GLU B N 1
ATOM 1979 C CA . GLU B 1 88 ? -15.586 14.195 10.172 1 94.94 88 GLU B CA 1
ATOM 1980 C C . GLU B 1 88 ? -14.523 14.281 11.266 1 94.94 88 GLU B C 1
ATOM 1982 O O . GLU B 1 88 ? -14.688 13.719 12.344 1 94.94 88 GLU B O 1
ATOM 1987 N N . LEU B 1 89 ? -13.492 14.898 10.93 1 95.12 89 LEU B N 1
ATOM 1988 C CA . LEU B 1 89 ? -12.453 15.188 11.906 1 95.12 89 LEU B CA 1
ATOM 1989 C C . LEU B 1 89 ? -12.586 16.609 12.445 1 95.12 89 LEU B C 1
ATOM 1991 O O . LEU B 1 89 ? -12 17.547 11.891 1 95.12 89 LEU B O 1
ATOM 1995 N N . VAL B 1 90 ? -13.25 16.703 13.484 1 93.31 90 VAL B N 1
ATOM 1996 C CA . VAL B 1 90 ? -13.602 18 14.055 1 93.31 90 VAL B CA 1
ATOM 1997 C C . VAL B 1 90 ? -12.352 18.688 14.578 1 93.31 90 VAL B C 1
ATOM 1999 O O . VAL B 1 90 ? -11.555 18.094 15.305 1 93.31 90 VAL B O 1
ATOM 2002 N N . GLY B 1 91 ? -12.18 19.922 14.25 1 91.81 91 GLY B N 1
ATOM 2003 C CA . GLY B 1 91 ? -11.062 20.703 14.758 1 91.81 91 GLY B CA 1
ATOM 2004 C C . GLY B 1 91 ? -9.82 20.594 13.891 1 91.81 91 GLY B C 1
ATOM 2005 O O . GLY B 1 91 ? -8.82 21.266 14.156 1 91.81 91 GLY B O 1
ATOM 2006 N N . MET B 1 92 ? -9.875 19.75 12.922 1 94.25 92 MET B N 1
ATOM 2007 C CA . MET B 1 92 ? -8.727 19.594 12.039 1 94.25 92 MET B CA 1
ATOM 2008 C C . MET B 1 92 ? -8.898 20.438 10.773 1 94.25 92 MET B C 1
ATOM 2010 O O . MET B 1 92 ? -9.992 20.516 10.211 1 94.25 92 MET B O 1
ATOM 2014 N N . SER B 1 93 ? -7.773 21.109 10.438 1 96.56 93 SER B N 1
ATOM 2015 C CA . SER B 1 93 ? -7.812 21.891 9.211 1 96.56 93 SER B CA 1
ATOM 2016 C C . SER B 1 93 ? -7.699 21 7.977 1 96.56 93 SER B C 1
ATOM 2018 O O . SER B 1 93 ? -7.027 19.969 8.008 1 96.56 93 SER B O 1
ATOM 2020 N N . TYR B 1 94 ? -8.312 21.453 6.863 1 97.81 94 TYR B N 1
ATOM 2021 C CA . TYR B 1 94 ? -8.18 20.734 5.594 1 97.81 94 TYR B CA 1
ATOM 2022 C C . TYR B 1 94 ? -6.73 20.75 5.113 1 97.81 94 TYR B C 1
ATOM 2024 O O . TYR B 1 94 ? -6.23 19.75 4.613 1 97.81 94 TYR B O 1
ATOM 2032 N N . ILE B 1 95 ? -6.102 21.875 5.273 1 97.44 95 ILE B N 1
ATOM 2033 C CA . ILE B 1 95 ? -4.723 22.031 4.816 1 97.44 95 ILE B CA 1
ATOM 2034 C C . ILE B 1 95 ? -3.828 21 5.504 1 97.44 95 ILE B C 1
ATOM 2036 O O . ILE B 1 95 ? -3.053 20.312 4.844 1 97.44 95 ILE B O 1
ATOM 2040 N N . GLY B 1 96 ? -3.969 20.906 6.805 1 97.69 96 GLY B N 1
ATOM 2041 C CA . GLY B 1 96 ? -3.18 19.953 7.57 1 97.69 96 GLY B CA 1
ATOM 2042 C C . GLY B 1 96 ? -3.516 18.516 7.254 1 97.69 96 GLY B C 1
ATOM 2043 O O . GLY B 1 96 ? -2.619 17.703 7.012 1 97.69 96 GLY B O 1
ATOM 2044 N N . LEU B 1 97 ? -4.824 18.25 7.207 1 98.44 97 LEU B N 1
ATOM 2045 C CA . LEU B 1 97 ? -5.281 16.891 6.922 1 98.44 97 LEU B CA 1
ATOM 2046 C C . LEU B 1 97 ? -4.789 16.438 5.551 1 98.44 97 LEU B C 1
ATOM 2048 O O . LEU B 1 97 ? -4.211 15.352 5.426 1 98.44 97 LEU B O 1
ATOM 2052 N N . ASN B 1 98 ? -5.004 17.266 4.605 1 98.19 98 ASN B N 1
ATOM 2053 C CA . ASN B 1 98 ? -4.652 16.922 3.23 1 98.19 98 ASN B CA 1
ATOM 2054 C C . ASN B 1 98 ? -3.15 16.703 3.078 1 98.19 98 ASN B C 1
ATOM 2056 O O . ASN B 1 98 ? -2.727 15.758 2.404 1 98.19 98 ASN B O 1
ATOM 2060 N N . ALA B 1 99 ? -2.365 17.5 3.691 1 98.12 99 ALA B N 1
ATOM 2061 C CA . ALA B 1 99 ? -0.914 17.375 3.619 1 98.12 99 ALA B CA 1
ATOM 2062 C C . ALA B 1 99 ? -0.454 16.062 4.254 1 98.12 99 ALA B C 1
ATOM 2064 O O . ALA B 1 99 ? 0.396 15.359 3.699 1 98.12 99 ALA B O 1
ATOM 2065 N N . VAL B 1 100 ? -1.036 15.758 5.359 1 98.38 100 VAL B N 1
ATOM 2066 C CA . VAL B 1 100 ? -0.627 14.555 6.07 1 98.38 100 VAL B CA 1
ATOM 2067 C C . VAL B 1 100 ? -1.101 13.32 5.309 1 98.38 100 VAL B C 1
ATOM 2069 O O . VAL B 1 100 ? -0.345 12.359 5.141 1 98.38 100 VAL B O 1
ATOM 2072 N N . VAL B 1 101 ? -2.322 13.312 4.809 1 98.5 101 VAL B N 1
ATOM 2073 C CA . VAL B 1 101 ? -2.842 12.18 4.055 1 98.5 101 VAL B CA 1
ATOM 2074 C C . VAL B 1 101 ? -2.037 12 2.766 1 98.5 101 VAL B C 1
ATOM 2076 O O . VAL B 1 101 ? -1.668 10.883 2.406 1 98.5 101 VAL B O 1
ATOM 2079 N N . ASP B 1 102 ? -1.736 13.086 2.102 1 98.19 102 ASP B N 1
ATOM 2080 C CA . ASP B 1 102 ? -0.885 13.016 0.919 1 98.19 102 ASP B CA 1
ATOM 2081 C C . ASP B 1 102 ? 0.461 12.367 1.248 1 98.19 102 ASP B C 1
ATOM 2083 O O . ASP B 1 102 ? 0.98 11.57 0.467 1 98.19 102 ASP B O 1
ATOM 2087 N N . PHE B 1 103 ? 0.966 12.711 2.301 1 98.44 103 PHE B N 1
ATOM 2088 C CA . PHE B 1 103 ? 2.227 12.141 2.756 1 98.44 103 PHE B CA 1
ATOM 2089 C C . PHE B 1 103 ? 2.098 10.633 2.938 1 98.44 103 PHE B C 1
ATOM 2091 O O . PHE B 1 103 ? 2.996 9.875 2.559 1 98.44 103 PHE B O 1
ATOM 2098 N N . LEU B 1 104 ? 1.042 10.203 3.555 1 98.31 104 LEU B N 1
ATOM 2099 C CA . LEU B 1 104 ? 0.845 8.773 3.781 1 98.31 104 LEU B CA 1
ATOM 2100 C C . LEU B 1 104 ? 0.844 8.008 2.461 1 98.31 104 LEU B C 1
ATOM 2102 O O . LEU B 1 104 ? 1.294 6.863 2.402 1 98.31 104 LEU B O 1
ATOM 2106 N N . TYR B 1 105 ? 0.412 8.648 1.369 1 98.06 105 TYR B N 1
ATOM 2107 C CA . TYR B 1 105 ? 0.275 8.008 0.067 1 98.06 105 TYR B CA 1
ATOM 2108 C C . TYR B 1 105 ? 1.532 8.203 -0.771 1 98.06 105 TYR B C 1
ATOM 2110 O O . TYR B 1 105 ? 1.65 7.641 -1.863 1 98.06 105 TYR B O 1
ATOM 2118 N N . SER B 1 106 ? 2.477 8.992 -0.334 1 96.94 106 SER B N 1
ATOM 2119 C CA . SER B 1 106 ? 3.584 9.305 -1.23 1 96.94 106 SER B CA 1
ATOM 2120 C C . SER B 1 106 ? 4.922 9.234 -0.503 1 96.94 106 SER B C 1
ATOM 2122 O O . SER B 1 106 ? 5.965 9.031 -1.129 1 96.94 106 SER B O 1
ATOM 2124 N N . GLY B 1 107 ? 4.906 9.516 0.731 1 97.12 107 GLY B N 1
ATOM 2125 C CA . GLY B 1 107 ? 6.137 9.594 1.5 1 97.12 107 GLY B CA 1
ATOM 2126 C C . GLY B 1 107 ? 6.836 10.938 1.377 1 97.12 107 GLY B C 1
ATOM 2127 O O . GLY B 1 107 ? 7.93 11.125 1.913 1 97.12 107 GLY B O 1
ATOM 2128 N N . GLU B 1 108 ? 6.215 11.812 0.689 1 97.25 108 GLU B N 1
ATOM 2129 C CA . GLU B 1 108 ? 6.777 13.141 0.491 1 97.25 108 GLU B CA 1
ATOM 2130 C C . GLU B 1 108 ? 5.93 14.203 1.185 1 97.25 108 GLU B C 1
ATOM 2132 O O . GLU B 1 108 ? 4.699 14.141 1.155 1 97.25 108 GLU B O 1
ATOM 2137 N N . LEU B 1 109 ? 6.613 15.156 1.838 1 97.88 109 LEU B N 1
ATOM 2138 C CA . LEU B 1 109 ? 5.93 16.188 2.6 1 97.88 109 LEU B CA 1
ATOM 2139 C C . LEU B 1 109 ? 6.473 17.578 2.25 1 97.88 109 LEU B C 1
ATOM 2141 O O . LEU B 1 109 ? 7.535 17.969 2.736 1 97.88 109 LEU B O 1
ATOM 2145 N N . PRO B 1 110 ? 5.809 18.312 1.378 1 97.19 110 PRO B N 1
ATOM 2146 C CA . PRO B 1 110 ? 6.168 19.719 1.172 1 97.19 110 PRO B CA 1
ATOM 2147 C C . PRO B 1 110 ? 5.785 20.609 2.355 1 97.19 110 PRO B C 1
ATOM 2149 O O . PRO B 1 110 ? 4.656 20.531 2.848 1 97.19 110 PRO B O 1
ATOM 2152 N N . LEU B 1 111 ? 6.676 21.375 2.826 1 95.12 111 LEU B N 1
ATOM 2153 C CA . LEU B 1 111 ? 6.43 22.281 3.936 1 95.12 111 LEU B CA 1
ATOM 2154 C C . LEU B 1 111 ? 6.859 23.703 3.574 1 95.12 111 LEU B C 1
ATOM 2156 O O . LEU B 1 111 ? 7.836 23.906 2.85 1 95.12 111 LEU B O 1
ATOM 2160 N N . ASP B 1 112 ? 6.168 24.578 3.971 1 92.06 112 ASP B N 1
ATOM 2161 C CA . ASP B 1 112 ? 6.527 25.984 3.898 1 92.06 112 ASP B CA 1
ATOM 2162 C C . ASP B 1 112 ? 5.902 26.766 5.047 1 92.06 112 ASP B C 1
ATOM 2164 O O . ASP B 1 112 ? 5.227 26.203 5.902 1 92.06 112 ASP B O 1
ATOM 2168 N N . GLY B 1 113 ? 6.137 28.031 5.105 1 86.5 113 GLY B N 1
ATOM 2169 C CA . GLY B 1 113 ? 5.664 28.859 6.203 1 86.5 113 GLY B CA 1
ATOM 2170 C C . GLY B 1 113 ? 4.152 28.969 6.27 1 86.5 113 GLY B C 1
ATOM 2171 O O . GLY B 1 113 ? 3.588 29.203 7.336 1 86.5 113 GLY B O 1
ATOM 2172 N N . GLY B 1 114 ? 3.523 28.734 5.145 1 88.81 114 GLY B N 1
ATOM 2173 C CA . GLY B 1 114 ? 2.078 28.875 5.074 1 88.81 114 GLY B CA 1
ATOM 2174 C C . GLY B 1 114 ? 1.33 27.656 5.586 1 88.81 114 GLY B C 1
ATOM 2175 O O . GLY B 1 114 ? 0.167 27.766 5.98 1 88.81 114 GLY B O 1
ATOM 2176 N N . ASN B 1 115 ? 1.989 26.5 5.637 1 94.06 115 ASN B N 1
ATOM 2177 C CA . ASN B 1 115 ? 1.228 25.312 5.996 1 94.06 115 ASN B CA 1
ATOM 2178 C C . ASN B 1 115 ? 1.816 24.625 7.219 1 94.06 115 ASN B C 1
ATOM 2180 O O . ASN B 1 115 ? 1.194 23.719 7.785 1 94.06 115 ASN B O 1
ATOM 2184 N N . ILE B 1 116 ? 2.943 25.047 7.73 1 92.56 116 ILE B N 1
ATOM 2185 C CA . ILE B 1 116 ? 3.719 24.344 8.742 1 92.56 116 ILE B CA 1
ATOM 2186 C C . ILE B 1 116 ? 2.873 24.156 10 1 92.56 116 ILE B C 1
ATOM 2188 O O . ILE B 1 116 ? 2.824 23.062 10.57 1 92.56 116 ILE B O 1
ATOM 2192 N N . ASP B 1 117 ? 2.148 25.156 10.445 1 90.25 117 ASP B N 1
ATOM 2193 C CA . ASP B 1 117 ? 1.378 25.062 11.688 1 90.25 117 ASP B CA 1
ATOM 2194 C C . ASP B 1 117 ? 0.216 24.094 11.547 1 90.25 117 ASP B C 1
ATOM 2196 O O . ASP B 1 117 ? -0.087 23.344 12.477 1 90.25 117 ASP B O 1
ATOM 2200 N N . TYR B 1 118 ? -0.38 24.125 10.422 1 93.94 118 TYR B N 1
ATOM 2201 C CA . TYR B 1 118 ? -1.502 23.219 10.156 1 93.94 118 TYR B CA 1
ATOM 2202 C C . TYR B 1 118 ? -1.042 21.766 10.102 1 93.94 118 TYR B C 1
ATOM 2204 O O . TYR B 1 118 ? -1.673 20.891 10.695 1 93.94 118 TYR B O 1
ATOM 2212 N N . VAL B 1 119 ? 0.054 21.547 9.461 1 95.62 119 VAL B N 1
ATOM 2213 C CA . VAL B 1 119 ? 0.583 20.203 9.266 1 95.62 119 VAL B CA 1
ATOM 2214 C C . VAL B 1 119 ? 1.049 19.625 10.602 1 95.62 119 VAL B C 1
ATOM 2216 O O . VAL B 1 119 ? 0.75 18.469 10.922 1 95.62 119 VAL B O 1
ATOM 2219 N N . LEU B 1 120 ? 1.745 20.406 11.352 1 93.69 120 LEU B N 1
ATOM 2220 C CA . LEU B 1 120 ? 2.223 19.953 12.648 1 93.69 120 LEU B CA 1
ATOM 2221 C C . LEU B 1 120 ? 1.058 19.547 13.547 1 93.69 120 LEU B C 1
ATOM 2223 O O . LEU B 1 120 ? 1.088 18.469 14.164 1 93.69 120 LEU B O 1
ATOM 2227 N N . GLU B 1 121 ? 0.078 20.359 13.617 1 92.5 121 GLU B N 1
ATOM 2228 C CA . GLU B 1 121 ? -1.095 20.078 14.438 1 92.5 121 GLU B CA 1
ATOM 2229 C C . GLU B 1 121 ? -1.782 18.797 13.984 1 92.5 121 GLU B C 1
ATOM 2231 O O . GLU B 1 121 ? -2.078 17.922 14.805 1 92.5 121 GLU B O 1
ATOM 2236 N N . ALA B 1 122 ? -2.037 18.641 12.695 1 95.88 122 ALA B N 1
ATOM 2237 C CA . ALA B 1 122 ? -2.707 17.469 12.141 1 95.88 122 ALA B CA 1
ATOM 2238 C C . ALA B 1 122 ? -1.879 16.203 12.367 1 95.88 122 ALA B C 1
ATOM 2240 O O . ALA B 1 122 ? -2.412 15.172 12.781 1 95.88 122 ALA B O 1
ATOM 2241 N N . ALA B 1 123 ? -0.611 16.312 12.102 1 96.81 123 ALA B N 1
ATOM 2242 C CA . ALA B 1 123 ? 0.287 15.172 12.25 1 96.81 123 ALA B CA 1
ATOM 2243 C C . ALA B 1 123 ? 0.282 14.664 13.695 1 96.81 123 ALA B C 1
ATOM 2245 O O . ALA B 1 123 ? 0.292 13.453 13.93 1 96.81 123 ALA B O 1
ATOM 2246 N N . HIS B 1 124 ? 0.316 15.617 14.594 1 93.06 124 HIS B N 1
ATOM 2247 C CA . HIS B 1 124 ? 0.279 15.25 16.016 1 93.06 124 HIS B CA 1
ATOM 2248 C C . HIS B 1 124 ? -1.021 14.539 16.359 1 93.06 124 HIS B C 1
ATOM 2250 O O . HIS B 1 124 ? -1 13.484 17 1 93.06 124 HIS B O 1
ATOM 2256 N N . LEU B 1 125 ? -2.125 15.07 15.938 1 93.5 125 LEU B N 1
ATOM 2257 C CA . LEU B 1 125 ? -3.43 14.484 16.219 1 93.5 125 LEU B CA 1
ATOM 2258 C C . LEU B 1 125 ? -3.547 13.094 15.602 1 93.5 125 LEU B C 1
ATOM 2260 O O . LEU B 1 125 ? -4.023 12.164 16.25 1 93.5 125 LEU B O 1
ATOM 2264 N N . LEU B 1 126 ? -3.07 12.969 14.414 1 96.25 126 LEU B N 1
ATOM 2265 C CA . LEU B 1 126 ? -3.188 11.719 13.68 1 96.25 126 LEU B CA 1
ATOM 2266 C C . LEU B 1 126 ? -2.055 10.766 14.039 1 96.25 126 LEU B C 1
ATOM 2268 O O . LEU B 1 126 ? -2 9.641 13.539 1 96.25 126 LEU B O 1
ATOM 2272 N N . GLN B 1 127 ? -1.177 11.203 14.828 1 94.5 127 GLN B N 1
ATOM 2273 C CA . GLN B 1 127 ? -0.082 10.398 15.367 1 94.5 127 GLN B CA 1
ATOM 2274 C C . GLN B 1 127 ? 0.827 9.898 14.25 1 94.5 127 GLN B C 1
ATOM 2276 O O . GLN B 1 127 ? 1.172 8.711 14.203 1 94.5 127 GLN B O 1
ATOM 2281 N N . VAL B 1 128 ? 1.183 10.711 13.336 1 96.19 128 VAL B N 1
ATOM 2282 C CA . VAL B 1 128 ? 2.18 10.438 12.305 1 96.19 128 VAL B CA 1
ATOM 2283 C C . VAL B 1 128 ? 3.51 11.086 12.695 1 96.19 128 VAL B C 1
ATOM 2285 O O . VAL B 1 128 ? 3.771 12.234 12.352 1 96.19 128 VAL B O 1
ATOM 2288 N N . TRP B 1 129 ? 4.32 10.281 13.195 1 92.06 129 TRP B N 1
ATOM 2289 C CA . TRP B 1 129 ? 5.469 10.812 13.922 1 92.06 129 TRP B CA 1
ATOM 2290 C C . TRP B 1 129 ? 6.57 11.242 12.961 1 92.06 129 TRP B C 1
ATOM 2292 O O . TRP B 1 129 ? 7.301 12.195 13.227 1 92.06 129 TRP B O 1
ATOM 2302 N N . CYS B 1 130 ? 6.777 10.555 11.883 1 93.56 130 CYS B N 1
ATOM 2303 C CA . CYS B 1 130 ? 7.754 10.992 10.891 1 93.56 130 CYS B CA 1
ATOM 2304 C C . CYS B 1 130 ? 7.457 12.414 10.422 1 93.56 130 CYS B C 1
ATOM 2306 O O . CYS B 1 130 ? 8.367 13.219 10.258 1 93.56 130 CYS B O 1
ATOM 2308 N N . VAL B 1 131 ? 6.25 12.727 10.289 1 96.12 131 VAL B N 1
ATOM 2309 C CA . VAL B 1 131 ? 5.852 14.062 9.836 1 96.12 131 VAL B CA 1
ATOM 2310 C C . VAL B 1 131 ? 6.098 15.078 10.945 1 96.12 131 VAL B C 1
ATOM 2312 O O . VAL B 1 131 ? 6.578 16.188 10.688 1 96.12 131 VAL B O 1
ATOM 2315 N N . VAL B 1 132 ? 5.766 14.766 12.141 1 93.81 132 VAL B N 1
ATOM 2316 C CA . VAL B 1 132 ? 6.047 15.641 13.273 1 93.81 132 VAL B CA 1
ATOM 2317 C C . VAL B 1 132 ? 7.539 15.969 13.312 1 93.81 132 VAL B C 1
ATOM 2319 O O . VAL B 1 132 ? 7.922 17.141 13.453 1 93.81 132 VAL B O 1
ATOM 2322 N N . ASP B 1 133 ? 8.297 14.945 13.148 1 92.19 133 ASP B N 1
ATOM 2323 C CA . ASP B 1 133 ? 9.742 15.133 13.156 1 92.19 133 ASP B CA 1
ATOM 2324 C C . ASP B 1 133 ? 10.188 16.078 12.047 1 92.19 133 ASP B C 1
ATOM 2326 O O . ASP B 1 133 ? 11.016 16.969 12.266 1 92.19 133 ASP B O 1
ATOM 2330 N N . PHE B 1 134 ? 9.656 15.891 10.883 1 94.19 134 PHE B N 1
ATOM 2331 C CA . PHE B 1 134 ? 9.977 16.75 9.75 1 94.19 134 PHE B CA 1
ATOM 2332 C C . PHE B 1 134 ? 9.594 18.203 10.039 1 94.19 134 PHE B C 1
ATOM 2334 O O . PHE B 1 134 ? 10.352 19.125 9.727 1 94.19 134 PHE B O 1
ATOM 2341 N N . CYS B 1 135 ? 8.438 18.375 10.578 1 91.81 135 CYS B N 1
ATOM 2342 C CA . CYS B 1 135 ? 7.98 19.719 10.914 1 91.81 135 CYS B CA 1
ATOM 2343 C C . CYS B 1 135 ? 8.914 20.375 11.922 1 91.81 135 CYS B C 1
ATOM 2345 O O . CYS B 1 135 ? 9.258 21.547 11.789 1 91.81 135 CYS B O 1
ATOM 2347 N N . CYS B 1 136 ? 9.336 19.578 12.867 1 88.56 136 CYS B N 1
ATOM 2348 C CA . CYS B 1 136 ? 10.258 20.094 13.875 1 88.56 136 CYS B CA 1
ATOM 2349 C C . CYS B 1 136 ? 11.602 20.453 13.258 1 88.56 136 CYS B C 1
ATOM 2351 O O . CYS B 1 136 ? 12.188 21.484 13.602 1 88.56 136 CYS B O 1
ATOM 2353 N N . GLN B 1 137 ? 12.008 19.641 12.383 1 89 137 GLN B N 1
ATOM 2354 C CA . GLN B 1 137 ? 13.25 19.953 11.672 1 89 137 GLN B CA 1
ATOM 2355 C C . GLN B 1 137 ? 13.125 21.25 10.875 1 89 137 GLN B C 1
ATOM 2357 O O . GLN B 1 137 ? 14.039 22.078 10.883 1 89 137 GLN B O 1
ATOM 2362 N N . TYR B 1 138 ? 12.07 21.375 10.188 1 89.31 138 TYR B N 1
ATOM 2363 C CA . TYR B 1 138 ? 11.812 22.578 9.406 1 89.31 138 TYR B CA 1
ATOM 2364 C C . TYR B 1 138 ? 11.836 23.812 10.297 1 89.31 138 TYR B C 1
ATOM 2366 O O . TYR B 1 138 ? 12.492 24.812 9.969 1 89.31 138 TYR B O 1
ATOM 2374 N N . LEU B 1 139 ? 11.18 23.797 11.383 1 84.62 139 LEU B N 1
ATOM 2375 C CA . LEU B 1 139 ? 11.078 24.922 12.305 1 84.62 139 LEU B CA 1
ATOM 2376 C C . LEU B 1 139 ? 12.43 25.234 12.93 1 84.62 139 LEU B C 1
ATOM 2378 O O . LEU B 1 139 ? 12.758 26.406 13.148 1 84.62 139 LEU B O 1
ATOM 2382 N N . GLU B 1 140 ? 13.156 24.156 13.258 1 82.94 140 GLU B N 1
ATOM 2383 C CA . GLU B 1 140 ? 14.477 24.344 13.844 1 82.94 140 GLU B CA 1
ATOM 2384 C C . GLU B 1 140 ? 15.414 25.062 12.867 1 82.94 140 GLU B C 1
ATOM 2386 O O . GLU B 1 140 ? 16.203 25.922 13.266 1 82.94 140 GLU B O 1
ATOM 2391 N N . ARG B 1 141 ? 15.328 24.703 11.672 1 78.56 141 ARG B N 1
ATOM 2392 C CA . ARG B 1 141 ? 16.172 25.312 10.656 1 78.56 141 ARG B CA 1
ATOM 2393 C C . ARG B 1 141 ? 15.758 26.75 10.375 1 78.56 141 ARG B C 1
ATOM 2395 O O . ARG B 1 141 ? 16.594 27.625 10.156 1 78.56 141 ARG B O 1
ATOM 2402 N N . GLU B 1 142 ? 14.547 27 10.312 1 75.06 142 GLU B N 1
ATOM 2403 C CA . GLU B 1 142 ? 14.039 28.344 10.047 1 75.06 142 GLU B CA 1
ATOM 2404 C C . GLU B 1 142 ? 14.242 29.266 11.242 1 75.06 142 GLU B C 1
ATOM 2406 O O . GLU B 1 142 ? 14.469 30.469 11.086 1 75.06 142 GLU B O 1
ATOM 2411 N N . VAL B 1 143 ? 14.086 28.703 12.461 1 65.94 143 VAL B N 1
ATOM 241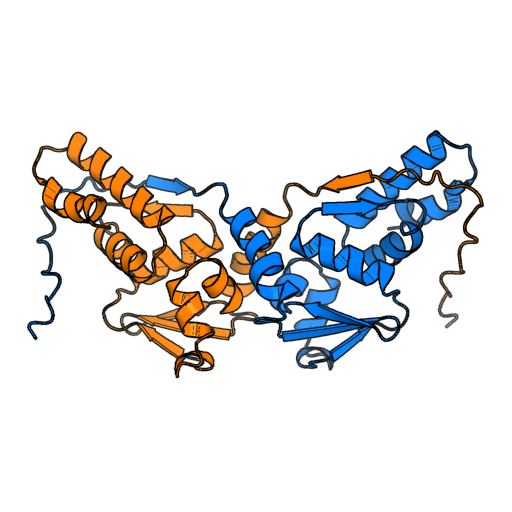2 C CA . VAL B 1 143 ? 14.344 29.484 13.664 1 65.94 143 VAL B CA 1
ATOM 2413 C C . VAL B 1 143 ? 15.828 29.828 13.75 1 65.94 143 VAL B C 1
ATOM 2415 O O . VAL B 1 143 ? 16.203 30.938 14.125 1 65.94 143 VAL B O 1
ATOM 2418 N N . SER B 1 144 ? 16.672 28.75 13.492 1 59.53 144 SER B N 1
ATOM 2419 C CA . SER B 1 144 ? 18.094 29.031 13.5 1 59.53 144 SER B CA 1
ATOM 2420 C C . SER B 1 144 ? 18.438 30.141 12.508 1 59.53 144 SER B C 1
ATOM 2422 O O . SER B 1 144 ? 19.281 31 12.797 1 59.53 144 SER B O 1
ATOM 2424 N N . GLU B 1 145 ? 17.844 29.953 11.344 1 56.88 145 GLU B N 1
ATOM 2425 C CA . GLU B 1 145 ? 18.156 30.984 10.367 1 56.88 145 GLU B CA 1
ATOM 2426 C C . GLU B 1 145 ? 17.641 32.344 10.812 1 56.88 145 GLU B C 1
ATOM 2428 O O . GLU B 1 145 ? 18.281 33.375 10.586 1 56.88 145 GLU B O 1
ATOM 2433 N N . ASP B 1 146 ? 16.359 32.25 11.133 1 55.44 146 ASP B N 1
ATOM 2434 C CA . ASP B 1 146 ? 15.898 33.531 11.68 1 55.44 146 ASP B CA 1
ATOM 2435 C C . ASP B 1 146 ? 16.094 33.562 13.188 1 55.44 146 ASP B C 1
ATOM 2437 O O . ASP B 1 146 ? 16.078 32.531 13.859 1 55.44 146 ASP B O 1
ATOM 2441 N N . ASN B 1 147 ? 16.094 34.188 14.219 1 45.91 147 ASN B N 1
ATOM 2442 C CA . ASN B 1 147 ? 16.344 34.375 15.648 1 45.91 147 ASN B CA 1
ATOM 2443 C C . ASN B 1 147 ? 15.555 33.375 16.484 1 45.91 147 ASN B C 1
ATOM 2445 O O . ASN B 1 147 ? 14.609 32.75 15.992 1 45.91 147 ASN B O 1
ATOM 2449 N N . TYR B 1 148 ? 15.734 33.281 17.969 1 39.5 148 TYR B N 1
ATOM 2450 C CA . TYR B 1 148 ? 15.344 32.75 19.281 1 39.5 148 TYR B CA 1
ATOM 2451 C C . TYR B 1 148 ? 13.836 32.562 19.359 1 39.5 148 TYR B C 1
ATOM 2453 O O . TYR B 1 148 ? 13.328 31.969 20.328 1 39.5 148 TYR B O 1
ATOM 2461 N N . LEU B 1 149 ? 13.047 33.344 18.703 1 37.19 149 LEU B N 1
ATOM 2462 C CA . LEU B 1 149 ? 11.703 33.531 19.234 1 37.19 149 LEU B CA 1
ATOM 2463 C C . LEU B 1 149 ? 10.844 32.312 18.969 1 37.19 149 LEU B C 1
ATOM 2465 O O . LEU B 1 149 ? 9.875 32.031 19.688 1 37.19 149 LEU B O 1
ATOM 2469 N N . TYR B 1 150 ? 10.969 31.719 17.859 1 41.56 150 TYR B N 1
ATOM 2470 C CA . TYR B 1 150 ? 9.875 30.797 17.547 1 41.56 150 TYR B CA 1
ATOM 2471 C C . TYR B 1 150 ? 10 29.5 18.344 1 41.56 150 TYR B C 1
ATOM 2473 O O . TYR B 1 150 ? 9.422 28.484 17.969 1 41.56 150 TYR B O 1
ATOM 2481 N N . LEU B 1 151 ? 10.727 29.453 19.344 1 41.78 151 LEU B N 1
ATOM 2482 C CA . LEU B 1 151 ? 10.883 28.328 20.25 1 41.78 151 LEU B CA 1
ATOM 2483 C C . LEU B 1 151 ? 9.516 27.797 20.688 1 41.78 151 LEU B C 1
ATOM 2485 O O . LEU B 1 151 ? 9.391 26.625 21.047 1 41.78 151 LEU B O 1
ATOM 2489 N N . GLN B 1 152 ? 8.602 28.719 20.859 1 43.66 152 GLN B N 1
ATOM 2490 C CA . GLN B 1 152 ? 7.371 28.203 21.453 1 43.66 152 GLN B CA 1
ATOM 2491 C C . GLN B 1 152 ? 6.773 27.078 20.609 1 43.66 152 GLN B C 1
ATOM 2493 O O . GLN B 1 152 ? 6.199 26.141 21.156 1 43.66 152 GLN B O 1
ATOM 2498 N N . GLU B 1 153 ? 6.812 27.266 19.375 1 45.69 153 GLU B N 1
ATOM 2499 C CA . GLU B 1 153 ? 6.266 26.219 18.516 1 45.69 153 GLU B CA 1
ATOM 2500 C C . GLU B 1 153 ? 7.105 24.953 18.594 1 45.69 153 GLU B C 1
ATOM 2502 O O . GLU B 1 153 ? 6.625 23.875 18.25 1 45.69 153 GLU B O 1
ATOM 2507 N N . SER B 1 154 ? 8.367 25.141 18.906 1 47.16 154 SER B N 1
ATOM 2508 C CA . SER B 1 154 ? 9.297 24.047 19.188 1 47.16 154 SER B CA 1
ATOM 2509 C C . SER B 1 154 ? 8.836 23.219 20.375 1 47.16 154 SER B C 1
ATOM 2511 O O . SER B 1 154 ? 9.352 22.125 20.625 1 47.16 154 SER B O 1
ATOM 2513 N N . TRP B 1 155 ? 8.148 23.906 21.219 1 48.53 155 TRP B N 1
ATOM 2514 C CA . TRP B 1 155 ? 7.688 23.109 22.344 1 48.53 155 TRP B CA 1
ATOM 2515 C C . TRP B 1 155 ? 6.859 21.922 21.875 1 48.53 155 TRP B C 1
ATOM 2517 O O . TRP B 1 155 ? 6.934 20.828 22.469 1 48.53 155 TRP B O 1
ATOM 2527 N N . LEU B 1 156 ? 6.156 22.25 20.844 1 49.94 156 LEU B N 1
ATOM 2528 C CA . LEU B 1 156 ? 5.379 21.109 20.406 1 49.94 156 LEU B CA 1
ATOM 2529 C C . LEU B 1 156 ? 6.297 19.953 20.016 1 49.94 156 LEU B C 1
ATOM 2531 O O . LEU B 1 156 ? 5.941 18.781 20.203 1 49.94 156 LEU B O 1
ATOM 2535 N N . CYS B 1 157 ? 7.477 20.328 19.422 1 53.44 157 CYS B N 1
ATOM 2536 C CA . CYS B 1 157 ? 8.422 19.266 19.094 1 53.44 157 CYS B CA 1
ATOM 2537 C C . CYS B 1 157 ? 8.883 18.547 20.359 1 53.44 157 CYS B C 1
ATOM 2539 O O . CYS B 1 157 ? 9.188 17.359 20.328 1 53.44 157 CYS B O 1
ATOM 2541 N N . SER B 1 158 ? 9.031 19.281 21.359 1 49.62 158 SER B N 1
ATOM 2542 C CA . SER B 1 158 ? 9.523 18.703 22.594 1 49.62 158 SER B CA 1
ATOM 2543 C C . SER B 1 158 ? 8.43 17.922 23.312 1 49.62 158 SER B C 1
ATOM 2545 O O . SER B 1 158 ? 8.719 17.125 24.219 1 49.62 158 SER B O 1
ATOM 2547 N N . THR B 1 159 ? 7.258 18.297 23.266 1 46.25 159 THR B N 1
ATOM 2548 C CA . THR B 1 159 ? 6.199 17.656 24.031 1 46.25 159 THR B CA 1
ATOM 2549 C C . THR B 1 159 ? 5.562 16.516 23.234 1 46.25 159 THR B C 1
ATOM 2551 O O . THR B 1 159 ? 4.703 15.805 23.75 1 46.25 159 THR B O 1
ATOM 2554 N N . VAL B 1 160 ? 5.754 16.5 22 1 42.47 160 VAL B N 1
ATOM 2555 C CA . VAL B 1 160 ? 5.059 15.391 21.359 1 42.47 160 VAL B CA 1
ATOM 2556 C C . VAL B 1 160 ? 5.863 14.109 21.531 1 42.47 160 VAL B C 1
ATOM 2558 O O . VAL B 1 160 ? 7.094 14.117 21.422 1 42.47 160 VAL B O 1
#

pLDDT: mean 82.34, std 21.61, range [25.02, 98.5]

Nearest PDB structures (foldseek):
  9etw-assembly1_B  TM=9.437E-01  e=6.730E-14  Homo sapiens
  8k8t-assembly1_L  TM=9.064E-01  e=3.417E-12  Homo sapiens
  6xxs-assembly1_B  TM=9.065E-01  e=4.488E-10  Homo sapiens
  8vpq-assembly1_B  TM=8.977E-01  e=4.390E-09  Homo sapiens
  8voj-assembly1_B  TM=8.724E-01  e=4.120E-09  Homo sapiens

Radius of gyration: 24.25 Å; Cα contacts (8 Å, |Δi|>4): 464; chains: 2; bounding box: 43×73×65 Å

Secondary structure (DSSP, 8-state):
------------S------EEEE-TTHHHHHHHIIIIIIGGGT-S--EEEEETTEEEEE-HHHHHHH-HHHHHHHHS--GGGS-SEEE-TT--HHHHHHHHHHHHHSEEEE-TTTHHHHHHHHHHTT-HHHHHHHHHHHHHHHHHS-GGGGHHHHHHHH-/------------S------EEEE-TTHHHHHHHIIIIIIGGGT-S--EEEEETTEEEEE-HHHHHHH-HHHHHHHHS--GGGS-SEEE-TT--HHHHHHHHHHHHHSEEEE-TTTHHHHHHHHHHHT-HHHHHHHHHHHHHHHHHS-GGGHHHHHHHHH-

Solvent-accessible surface area (backbone atoms only — not comparable to full-atom values): 17617 Å² total; per-residue (Å²): 132,86,75,75,68,80,67,79,70,74,74,71,84,78,60,63,80,58,74,48,75,46,72,48,88,58,40,34,50,51,42,35,44,27,49,33,67,67,16,39,77,63,60,43,79,43,63,30,28,40,30,19,80,93,37,80,44,67,35,42,58,64,62,42,29,56,66,14,65,45,44,27,50,43,51,62,70,74,40,84,55,42,75,37,52,66,42,74,45,83,92,38,51,42,70,8,46,52,49,50,54,49,19,76,43,66,25,45,40,77,39,28,53,88,44,43,69,42,33,37,54,35,20,58,72,39,50,31,60,72,55,36,50,50,47,40,52,52,49,51,54,50,28,69,70,45,68,84,70,66,48,68,68,45,43,54,55,69,70,100,132,85,76,75,66,80,67,80,71,74,74,71,86,80,59,62,82,59,72,47,74,44,72,46,88,58,41,34,52,50,42,34,44,25,49,33,67,67,16,42,76,65,60,42,79,43,64,29,28,40,31,19,80,94,36,83,45,66,34,43,58,61,61,44,29,55,66,14,64,46,44,29,50,42,51,62,70,74,40,84,57,42,76,38,51,67,41,74,45,83,93,39,52,42,69,8,45,51,48,49,52,49,19,76,41,67,26,46,41,78,39,30,54,89,46,44,69,44,32,38,53,34,20,57,72,39,49,31,60,72,55,35,51,49,47,40,49,52,50,51,53,51,30,68,72,41,67,86,69,61,50,66,67,47,43,53,56,68,71,99